Protein AF-A0AAP1AIG1-F1 (afdb_monomer)

Structure (mmCIF, N/CA/C/O backbone):
data_AF-A0AAP1AIG1-F1
#
_entry.id   AF-A0AAP1AIG1-F1
#
loop_
_atom_site.group_PDB
_atom_site.id
_atom_site.type_symbol
_atom_site.label_atom_id
_atom_site.label_alt_id
_atom_site.label_comp_id
_atom_site.label_asym_id
_atom_site.label_entity_id
_atom_site.label_seq_id
_atom_site.pdbx_PDB_ins_code
_atom_site.Cartn_x
_atom_site.Cartn_y
_atom_site.Cartn_z
_atom_site.occupancy
_atom_site.B_iso_or_equiv
_atom_site.auth_seq_id
_atom_site.auth_comp_id
_atom_site.auth_asym_id
_atom_site.auth_atom_id
_atom_site.pdbx_PDB_model_num
ATOM 1 N N . TYR A 1 1 ? 0.330 19.946 -25.413 1.00 34.62 1 TYR A N 1
ATOM 2 C CA . TYR A 1 1 ? 0.581 19.424 -24.061 1.00 34.62 1 TYR A CA 1
ATOM 3 C C . TYR A 1 1 ? 2.010 18.932 -24.022 1.00 34.62 1 TYR A C 1
ATOM 5 O O . TYR A 1 1 ? 2.352 18.038 -24.784 1.00 34.62 1 TYR A O 1
ATOM 13 N N . LYS A 1 2 ? 2.870 19.623 -23.272 1.00 30.52 2 LYS A N 1
ATOM 14 C CA . LYS A 1 2 ? 4.266 19.234 -23.075 1.00 30.52 2 LYS A CA 1
ATOM 15 C C . LYS A 1 2 ? 4.234 18.279 -21.884 1.00 30.52 2 LYS A C 1
ATOM 17 O O . LYS A 1 2 ? 3.848 18.703 -20.801 1.00 30.52 2 LYS A O 1
ATOM 22 N N . TYR A 1 3 ? 4.456 16.992 -22.118 1.00 38.88 3 TYR A N 1
ATOM 23 C CA . TYR A 1 3 ? 4.630 16.050 -21.019 1.00 38.88 3 TYR A CA 1
ATOM 24 C C . TYR A 1 3 ? 6.033 16.298 -20.477 1.00 38.88 3 TYR A C 1
ATOM 26 O O . TYR A 1 3 ? 7.010 16.006 -21.164 1.00 38.88 3 TYR A O 1
ATOM 34 N N . ASP A 1 4 ? 6.132 16.899 -19.298 1.00 38.94 4 ASP A N 1
ATOM 35 C CA . ASP A 1 4 ? 7.384 16.906 -18.556 1.00 38.94 4 ASP A CA 1
ATOM 36 C C . ASP A 1 4 ? 7.557 15.482 -18.005 1.00 38.94 4 ASP A C 1
ATOM 38 O O . ASP A 1 4 ? 6.788 15.022 -17.161 1.00 38.94 4 ASP A O 1
ATOM 42 N N . ILE A 1 5 ? 8.488 14.722 -18.584 1.00 51.72 5 ILE A N 1
ATOM 43 C CA . ILE A 1 5 ? 8.806 13.369 -18.122 1.00 51.72 5 ILE A CA 1
ATOM 44 C C . ILE A 1 5 ? 9.763 13.524 -16.937 1.00 51.72 5 ILE A C 1
ATOM 46 O O . ILE 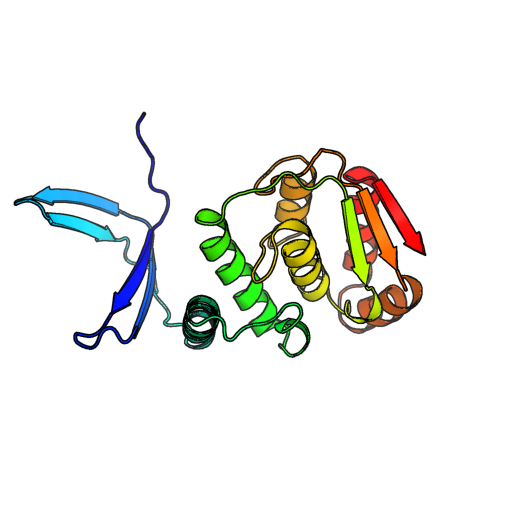A 1 5 ? 10.953 13.749 -17.132 1.00 51.72 5 ILE A O 1
ATOM 50 N N . TYR A 1 6 ? 9.236 13.439 -15.714 1.00 52.62 6 TYR A N 1
ATOM 51 C CA . TYR A 1 6 ? 10.008 13.648 -14.479 1.00 52.62 6 TYR A CA 1
ATOM 52 C C . TYR A 1 6 ? 10.878 12.446 -14.067 1.00 52.62 6 TYR A C 1
ATOM 54 O O . TYR A 1 6 ? 11.709 12.573 -13.177 1.00 52.62 6 TYR A O 1
ATOM 62 N N . GLY A 1 7 ? 10.720 11.290 -14.715 1.00 57.72 7 GLY A N 1
ATOM 63 C CA . GLY A 1 7 ? 11.535 10.102 -14.472 1.00 57.72 7 GLY A CA 1
ATOM 64 C C . GLY A 1 7 ? 11.129 8.941 -15.372 1.00 57.72 7 GLY A C 1
ATOM 65 O O . GLY A 1 7 ? 9.985 8.864 -15.826 1.00 57.72 7 GLY A O 1
ATOM 66 N N . ILE A 1 8 ? 12.068 8.041 -15.646 1.00 63.91 8 ILE A N 1
ATOM 67 C CA . ILE A 1 8 ? 11.822 6.797 -16.371 1.00 63.91 8 ILE A CA 1
ATOM 68 C C . ILE A 1 8 ? 12.258 5.605 -15.527 1.00 63.91 8 ILE A C 1
ATOM 70 O O . ILE A 1 8 ? 13.325 5.625 -14.924 1.00 63.91 8 ILE A O 1
ATOM 74 N N . ASN A 1 9 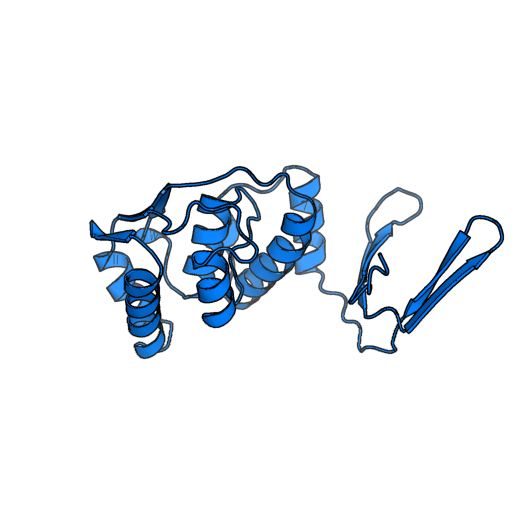? 11.431 4.558 -15.515 1.00 63.97 9 ASN A N 1
ATOM 75 C CA . ASN A 1 9 ? 11.813 3.236 -15.032 1.00 63.97 9 ASN A CA 1
ATOM 76 C C . ASN A 1 9 ? 12.09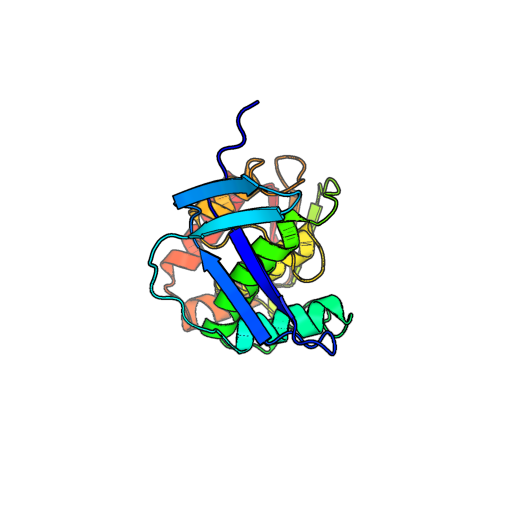5 2.351 -16.249 1.00 63.97 9 ASN A C 1
ATOM 78 O O . ASN A 1 9 ? 11.170 1.900 -16.929 1.00 63.97 9 ASN A O 1
ATOM 82 N N . LEU A 1 10 ? 13.370 2.126 -16.557 1.00 65.88 10 LEU A N 1
ATOM 83 C CA . LEU A 1 10 ? 13.786 1.224 -17.626 1.00 65.88 10 LEU A CA 1
ATOM 84 C C . LEU A 1 10 ? 13.914 -0.197 -17.088 1.00 65.88 10 LEU A C 1
ATOM 86 O O . LEU A 1 10 ? 14.670 -0.448 -16.155 1.00 65.88 10 LEU A O 1
ATOM 90 N N . PHE A 1 11 ? 13.208 -1.132 -17.719 1.00 62.62 11 PHE A N 1
ATOM 91 C CA . PHE A 1 11 ? 13.331 -2.561 -17.455 1.00 62.62 11 PHE A CA 1
ATOM 92 C C . PHE A 1 11 ? 14.202 -3.197 -18.536 1.00 62.62 11 PHE A C 1
ATOM 94 O O . PHE A 1 11 ? 13.798 -3.256 -19.697 1.00 62.62 11 PHE A O 1
ATOM 101 N N . PHE A 1 12 ? 15.383 -3.687 -18.170 1.00 58.94 12 PHE A N 1
ATOM 102 C CA . PHE A 1 12 ? 16.308 -4.286 -19.131 1.00 58.94 12 PHE A CA 1
ATOM 103 C C . PHE A 1 12 ? 16.030 -5.776 -19.306 1.00 58.94 12 PHE A C 1
ATOM 105 O O . PHE A 1 12 ? 15.858 -6.498 -18.322 1.00 58.94 12 PHE A O 1
ATOM 112 N N . LEU A 1 13 ? 16.016 -6.226 -20.562 1.00 52.84 13 LEU A N 1
ATOM 113 C CA . LEU A 1 13 ? 15.814 -7.611 -20.990 1.00 52.84 13 LEU A CA 1
ATOM 114 C C . LEU A 1 13 ? 17.079 -8.119 -21.697 1.00 52.84 13 LEU A C 1
ATOM 116 O O . LEU A 1 13 ? 17.625 -7.430 -22.556 1.00 52.84 13 LEU A O 1
ATOM 120 N N . LYS A 1 14 ? 17.532 -9.326 -21.358 1.00 51.22 14 LYS A N 1
ATOM 121 C CA . LYS A 1 14 ? 18.500 -10.105 -22.140 1.00 51.22 14 LYS A CA 1
ATOM 122 C C . LYS A 1 14 ? 17.834 -10.607 -23.427 1.00 51.22 14 LYS A C 1
ATOM 124 O O . LYS A 1 14 ? 16.609 -10.643 -23.525 1.00 51.22 14 LYS A O 1
ATOM 129 N N . GLU A 1 15 ? 18.634 -11.070 -24.388 1.00 48.34 15 GLU A N 1
ATOM 130 C CA . GLU A 1 15 ? 18.155 -11.600 -25.681 1.00 48.34 15 GLU A CA 1
ATOM 131 C C . GLU A 1 15 ? 17.144 -12.758 -25.554 1.00 48.34 15 GLU A C 1
ATOM 133 O O . GLU A 1 15 ? 16.321 -12.968 -26.440 1.00 48.34 15 GLU A O 1
ATOM 138 N N . ASN A 1 16 ? 17.149 -13.486 -24.434 1.00 53.84 16 ASN A N 1
ATOM 139 C CA . ASN A 1 16 ? 16.184 -14.544 -24.117 1.00 53.84 16 ASN A CA 1
ATOM 140 C C . ASN A 1 16 ? 14.906 -14.034 -23.414 1.00 53.84 16 ASN A C 1
ATOM 142 O O . ASN A 1 16 ? 14.158 -14.835 -22.854 1.00 53.84 16 ASN A O 1
ATOM 146 N N . AS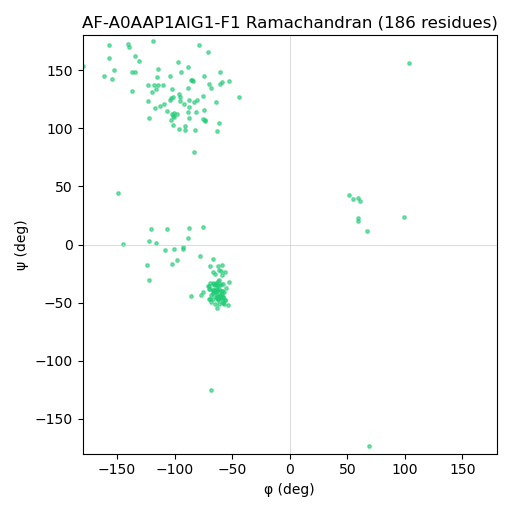N A 1 17 ? 14.652 -12.721 -23.418 1.00 55.09 17 ASN A N 1
ATOM 147 C CA . ASN A 1 17 ? 13.584 -12.054 -22.666 1.00 55.09 17 ASN A CA 1
ATOM 148 C C . ASN A 1 17 ? 13.667 -12.250 -21.140 1.00 55.09 17 ASN A C 1
ATOM 150 O O . ASN A 1 17 ? 12.677 -12.054 -20.430 1.00 55.09 17 ASN A O 1
ATOM 154 N N . GLU A 1 18 ? 14.834 -12.616 -20.602 1.00 50.47 18 GLU A N 1
ATOM 155 C CA . GLU A 1 18 ? 15.056 -12.574 -19.160 1.00 50.47 18 GLU A CA 1
ATOM 156 C C . GLU A 1 18 ? 15.389 -11.156 -18.726 1.00 50.47 18 GLU A C 1
ATOM 158 O O . GLU A 1 18 ? 16.338 -10.544 -19.208 1.00 50.47 18 GLU A O 1
ATOM 163 N N . TYR A 1 19 ? 14.625 -10.636 -17.777 1.00 57.22 19 TYR A N 1
ATOM 164 C CA . TYR A 1 19 ? 14.932 -9.353 -17.170 1.00 57.22 19 TYR A CA 1
ATOM 165 C C . TYR A 1 19 ? 16.320 -9.394 -16.482 1.00 57.22 19 TYR A C 1
ATOM 167 O O . TYR A 1 19 ? 16.719 -10.444 -15.970 1.00 57.22 19 TYR A O 1
ATOM 175 N N . PHE A 1 20 ? 17.049 -8.275 -16.438 1.00 54.16 20 PHE A N 1
ATOM 176 C CA . PHE A 1 20 ? 18.324 -8.187 -15.702 1.00 54.16 20 PHE A CA 1
ATOM 177 C C . PHE A 1 20 ? 18.611 -6.834 -15.030 1.00 54.16 20 PHE A C 1
ATOM 179 O O . PHE A 1 20 ? 19.661 -6.683 -14.415 1.00 54.16 20 PHE A O 1
ATOM 186 N N . GLY A 1 21 ? 17.711 -5.852 -15.138 1.00 51.88 21 GLY A N 1
ATOM 187 C CA . GLY A 1 21 ? 17.916 -4.516 -14.575 1.00 51.88 21 GLY A CA 1
ATOM 188 C C . GLY A 1 21 ? 16.613 -3.739 -14.430 1.00 51.88 21 GLY A C 1
ATOM 189 O O . GLY A 1 21 ? 15.739 -3.858 -15.292 1.00 51.88 21 GLY A O 1
ATOM 190 N N . VAL A 1 22 ? 16.507 -2.925 -13.378 1.00 56.59 22 VAL A N 1
ATOM 191 C CA . VAL A 1 22 ? 15.611 -1.761 -13.334 1.00 56.59 22 VAL A CA 1
ATOM 192 C C . VAL A 1 22 ? 16.480 -0.529 -13.128 1.00 56.59 22 VAL A C 1
ATOM 194 O O . VAL A 1 22 ? 17.335 -0.536 -12.248 1.00 56.59 22 VAL A O 1
ATOM 197 N N . LEU A 1 23 ? 16.271 0.508 -13.931 1.00 60.59 23 LEU A N 1
ATOM 198 C CA . LEU A 1 23 ? 16.904 1.811 -13.756 1.00 60.59 23 LEU A CA 1
ATOM 199 C C . LEU A 1 23 ? 15.808 2.858 -13.618 1.00 60.59 23 LEU A C 1
ATOM 201 O O . LEU A 1 23 ? 15.121 3.148 -14.596 1.00 60.59 23 LEU A O 1
ATOM 205 N N . GLY A 1 24 ? 15.647 3.387 -12.409 1.00 60.97 24 GLY A N 1
ATOM 206 C CA . GLY A 1 24 ? 14.962 4.654 -12.192 1.00 60.97 24 GLY A CA 1
ATOM 207 C C . GLY A 1 24 ? 15.963 5.775 -12.441 1.00 60.97 24 GLY A C 1
ATOM 208 O O . GLY A 1 24 ? 17.027 5.763 -11.830 1.00 60.97 24 GLY A O 1
ATOM 209 N N . SER A 1 25 ? 15.678 6.685 -13.365 1.00 64.19 25 SER A N 1
ATOM 210 C CA . SER A 1 25 ? 16.515 7.870 -13.574 1.00 64.19 25 SER A CA 1
ATOM 211 C C . SER A 1 25 ? 15.694 9.018 -14.147 1.00 64.19 25 SER A C 1
ATOM 213 O O . SER A 1 25 ? 14.710 8.809 -14.867 1.00 64.19 25 SER A O 1
ATOM 215 N N . SER A 1 26 ? 16.100 10.239 -13.826 1.00 68.50 26 SER A N 1
ATOM 216 C CA . SER A 1 26 ? 15.587 11.446 -14.462 1.00 68.50 26 SER A CA 1
ATOM 217 C C . SER A 1 26 ? 16.089 11.532 -15.911 1.00 68.50 26 SER A C 1
ATOM 219 O O . SER A 1 26 ? 17.250 11.244 -16.199 1.00 68.50 26 SER A O 1
ATOM 221 N N . ILE A 1 27 ? 15.224 11.928 -16.850 1.00 70.56 27 ILE A N 1
ATOM 222 C CA . ILE A 1 27 ? 15.644 12.155 -18.240 1.00 70.56 27 ILE A CA 1
ATOM 223 C C . ILE A 1 27 ? 16.263 13.551 -18.324 1.00 70.56 27 ILE A C 1
ATOM 225 O O . ILE A 1 27 ? 15.559 14.547 -18.176 1.00 70.56 27 ILE A O 1
ATOM 229 N N . GLU A 1 28 ? 17.563 13.624 -18.600 1.00 76.94 28 GLU A N 1
ATOM 230 C CA . GLU A 1 28 ? 18.261 14.887 -18.852 1.00 76.94 28 GLU A CA 1
ATOM 231 C C . GLU A 1 28 ? 17.830 15.473 -20.204 1.00 76.94 28 GLU A C 1
ATOM 233 O O . GLU A 1 28 ? 17.496 16.651 -20.327 1.00 76.94 28 GLU A O 1
ATOM 238 N N . SER A 1 29 ? 17.814 14.635 -21.242 1.00 79.50 29 SER A N 1
ATOM 239 C CA . SER A 1 29 ? 17.321 15.002 -22.570 1.00 79.50 29 SER A CA 1
ATOM 240 C C . SER A 1 29 ? 16.897 13.773 -23.370 1.00 79.50 29 SER A C 1
ATOM 242 O O . SER A 1 29 ? 17.286 12.645 -23.072 1.00 79.50 29 SER A O 1
ATOM 244 N N . PHE A 1 30 ? 16.087 13.977 -24.406 1.00 79.88 30 PHE A N 1
ATOM 245 C CA . PHE A 1 30 ? 15.738 12.920 -25.349 1.00 79.88 30 PHE A CA 1
ATOM 246 C C . PHE A 1 30 ? 15.789 13.436 -26.783 1.00 79.88 30 PHE A C 1
ATOM 248 O O . PHE A 1 30 ? 15.470 14.595 -27.051 1.00 79.88 30 PHE A O 1
ATOM 255 N N . GLU A 1 31 ? 16.144 12.557 -27.715 1.00 85.25 31 GLU A N 1
ATOM 256 C CA . GLU A 1 31 ? 16.027 12.823 -29.146 1.00 85.25 31 GLU A CA 1
ATOM 257 C C . GLU A 1 31 ? 15.406 11.633 -29.881 1.00 85.25 31 GLU A C 1
ATOM 259 O O . GLU A 1 31 ? 15.567 10.476 -29.491 1.00 85.25 31 GLU A O 1
ATOM 264 N N . VAL A 1 32 ? 14.672 11.921 -30.957 1.00 85.00 32 VAL A N 1
ATOM 265 C CA . VAL A 1 32 ? 14.172 10.896 -31.876 1.00 85.00 32 VAL A CA 1
ATOM 266 C C . VAL A 1 32 ? 14.985 10.982 -33.156 1.00 85.00 32 VAL A C 1
ATOM 268 O O . VAL A 1 32 ? 14.912 11.979 -33.875 1.00 85.00 32 VAL A O 1
ATOM 271 N N . LYS A 1 33 ? 15.749 9.932 -33.449 1.00 87.62 33 LYS A N 1
ATOM 272 C CA . LYS A 1 33 ? 16.625 9.861 -34.619 1.00 87.62 33 LYS A CA 1
ATOM 273 C C . LYS A 1 33 ? 16.521 8.492 -35.268 1.00 87.62 33 LYS A C 1
ATOM 275 O O . LYS A 1 33 ? 16.580 7.479 -34.582 1.00 87.62 33 LYS A O 1
ATOM 280 N N . ASP A 1 34 ? 16.347 8.455 -36.587 1.00 90.88 34 ASP A N 1
ATOM 281 C CA . ASP A 1 34 ? 16.278 7.211 -37.368 1.00 90.88 34 ASP A CA 1
ATOM 282 C C . ASP A 1 34 ? 15.255 6.192 -36.814 1.00 90.88 34 ASP A C 1
ATOM 284 O O . ASP A 1 34 ? 15.537 4.998 -36.710 1.00 90.88 34 ASP A O 1
ATOM 288 N N . ASN A 1 35 ? 14.065 6.669 -36.421 1.00 84.44 35 ASN A N 1
ATOM 289 C CA . ASN A 1 35 ? 13.010 5.891 -35.744 1.00 84.44 35 ASN A CA 1
ATOM 290 C C . ASN A 1 35 ? 13.429 5.252 -34.405 1.00 84.44 35 ASN A C 1
ATOM 292 O O . ASN A 1 35 ? 12.808 4.289 -33.955 1.00 84.44 35 ASN A O 1
ATOM 296 N N . LYS A 1 36 ? 14.461 5.784 -33.747 1.00 75.69 36 LYS A N 1
ATOM 297 C CA . LYS A 1 36 ? 14.898 5.384 -32.406 1.00 75.69 36 LYS A CA 1
ATOM 298 C C . LYS A 1 36 ? 14.685 6.533 -31.428 1.00 75.69 36 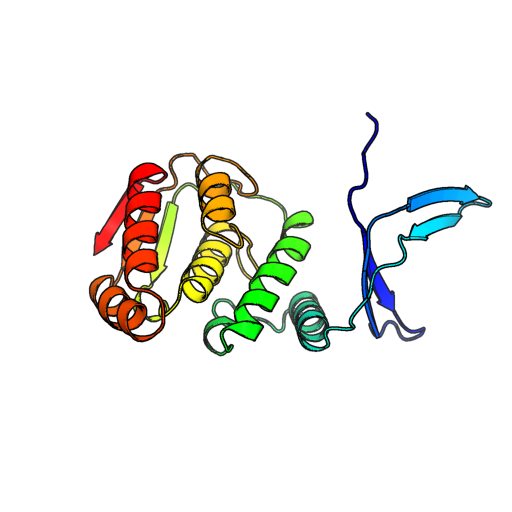LYS A C 1
ATOM 300 O O . LYS A 1 36 ? 14.990 7.678 -31.752 1.00 75.69 36 LYS A O 1
ATOM 305 N N . LEU A 1 37 ? 14.183 6.213 -30.237 1.00 78.00 37 LEU A N 1
ATOM 306 C CA . LEU A 1 37 ? 14.171 7.121 -29.093 1.00 78.00 37 LEU A CA 1
ATOM 307 C C . LEU A 1 37 ? 15.496 6.957 -28.343 1.00 78.00 37 LEU A C 1
ATOM 309 O O . LEU A 1 37 ? 15.799 5.867 -27.861 1.00 78.00 37 LEU A O 1
ATOM 313 N N . ILE A 1 38 ? 16.277 8.027 -28.274 1.00 80.19 38 ILE A N 1
ATOM 314 C CA . ILE A 1 38 ? 17.527 8.101 -27.521 1.00 80.19 38 ILE A CA 1
ATOM 315 C C . ILE A 1 38 ? 17.232 8.897 -26.254 1.00 80.19 38 ILE A C 1
ATOM 317 O O . ILE A 1 38 ? 16.723 10.015 -26.333 1.00 80.19 38 ILE A O 1
ATOM 321 N N . LEU A 1 39 ? 17.520 8.302 -25.098 1.00 77.25 39 LEU A N 1
ATOM 322 C CA . LEU A 1 39 ? 17.329 8.910 -23.784 1.00 77.25 39 LEU A CA 1
ATOM 323 C C . LEU A 1 39 ? 18.697 9.157 -23.152 1.00 77.25 39 LEU A C 1
ATOM 325 O O . LEU A 1 39 ? 19.441 8.204 -22.921 1.00 77.25 39 LEU A O 1
ATOM 329 N N . ASN A 1 40 ? 19.005 10.418 -22.870 1.00 74.38 40 ASN A N 1
ATOM 330 C CA . ASN A 1 40 ? 20.132 10.805 -22.033 1.00 74.38 40 ASN A CA 1
ATOM 331 C C . ASN A 1 40 ? 19.610 10.926 -20.605 1.00 74.38 40 ASN A C 1
ATOM 333 O O . ASN A 1 40 ? 18.656 11.662 -20.340 1.00 74.38 40 ASN A O 1
ATOM 337 N N . LEU A 1 41 ? 20.190 10.140 -19.713 1.00 75.81 41 LEU A N 1
ATOM 338 C CA . LEU A 1 41 ? 19.747 10.001 -18.335 1.00 75.81 41 LEU A CA 1
ATOM 339 C C . LEU A 1 41 ? 20.701 10.773 -17.429 1.00 75.81 41 LEU A C 1
ATOM 341 O O . LEU A 1 41 ? 21.899 10.807 -17.709 1.00 75.81 41 LEU A O 1
ATOM 345 N N . CYS A 1 42 ? 20.181 11.369 -16.357 1.00 69.81 42 CYS A N 1
ATOM 346 C CA . CYS A 1 42 ? 21.023 12.004 -15.352 1.00 69.81 42 CYS A CA 1
ATOM 347 C C . CYS A 1 42 ? 22.003 10.977 -14.763 1.00 69.81 42 CYS A C 1
ATOM 349 O O . CYS A 1 42 ? 21.618 9.835 -14.489 1.00 69.81 42 CYS A O 1
ATOM 351 N N . GLU A 1 43 ? 23.258 11.384 -14.536 1.00 60.97 43 GLU A N 1
ATOM 352 C CA . GLU A 1 43 ? 24.190 10.606 -13.717 1.00 60.97 43 GLU A CA 1
ATOM 353 C C . GLU A 1 43 ? 23.645 10.540 -12.286 1.00 60.97 43 GLU A C 1
ATOM 355 O O . GLU A 1 43 ? 23.795 11.463 -11.489 1.00 60.97 43 GLU A O 1
ATOM 360 N N . GLU A 1 44 ? 22.972 9.439 -11.975 1.00 61.03 44 GLU A N 1
ATOM 361 C CA . GLU A 1 44 ? 22.518 9.104 -10.633 1.00 61.03 44 GLU A CA 1
ATOM 362 C C . GLU A 1 44 ? 23.244 7.830 -10.181 1.00 61.03 44 GLU A C 1
ATOM 364 O O . GLU A 1 44 ? 23.513 6.929 -10.987 1.00 61.03 44 GLU A O 1
ATOM 369 N N . GLU A 1 45 ? 23.576 7.736 -8.888 1.00 53.00 45 GLU A N 1
ATOM 370 C CA . GLU A 1 45 ? 24.004 6.465 -8.303 1.00 53.00 45 GLU A CA 1
ATOM 371 C C . GLU A 1 45 ? 22.855 5.469 -8.448 1.00 53.00 45 GLU A C 1
ATOM 373 O O . GLU A 1 45 ? 21.839 5.534 -7.757 1.00 53.00 45 GLU A O 1
ATOM 378 N N . THR A 1 46 ? 22.998 4.554 -9.397 1.00 52.16 46 THR A N 1
ATOM 379 C CA . THR A 1 46 ? 21.955 3.591 -9.715 1.00 52.16 46 THR A CA 1
ATOM 380 C C . THR A 1 46 ? 22.311 2.272 -9.066 1.00 52.16 46 THR A C 1
ATOM 382 O O . THR A 1 46 ? 23.275 1.600 -9.429 1.00 52.16 46 THR A O 1
ATOM 385 N N . TYR A 1 47 ? 21.546 1.920 -8.038 1.00 58.66 47 TYR A N 1
ATOM 386 C CA . TYR A 1 47 ? 21.714 0.657 -7.344 1.00 58.66 47 TYR A CA 1
ATOM 387 C C . TYR A 1 47 ? 20.748 -0.378 -7.910 1.00 58.66 47 TYR A C 1
ATOM 389 O O . TYR A 1 47 ? 19.537 -0.158 -7.981 1.00 58.66 47 TYR A O 1
ATOM 397 N N . PHE A 1 48 ? 21.288 -1.527 -8.309 1.00 66.38 48 PHE A N 1
ATOM 398 C CA . PHE A 1 48 ? 20.471 -2.671 -8.678 1.00 66.38 48 PHE A CA 1
ATOM 399 C C . PHE A 1 48 ? 19.883 -3.302 -7.411 1.00 66.38 48 PHE A C 1
ATOM 401 O O . PHE A 1 48 ? 20.585 -3.967 -6.652 1.00 66.38 48 PHE A O 1
ATOM 408 N N . ASP A 1 49 ? 18.586 -3.096 -7.192 1.00 78.69 49 ASP A N 1
ATOM 409 C CA . ASP A 1 49 ? 17.851 -3.734 -6.103 1.00 78.69 49 ASP A CA 1
ATOM 410 C C . ASP A 1 49 ? 17.245 -5.063 -6.583 1.00 78.69 49 ASP A C 1
ATOM 412 O O . ASP A 1 49 ? 16.194 -5.100 -7.235 1.00 78.69 49 ASP A O 1
ATOM 416 N N . GLU A 1 50 ? 17.934 -6.162 -6.265 1.00 81.62 50 GLU A N 1
ATOM 417 C CA . GLU A 1 50 ? 17.529 -7.520 -6.648 1.00 81.62 50 GLU A CA 1
ATOM 418 C C . GLU A 1 50 ? 16.132 -7.879 -6.121 1.00 81.62 50 GLU A C 1
ATOM 420 O O . GLU A 1 50 ? 15.362 -8.536 -6.820 1.00 81.62 50 GLU A O 1
ATOM 425 N N . PHE A 1 51 ? 15.752 -7.387 -4.937 1.00 89.12 51 PHE A N 1
ATOM 426 C CA . PHE A 1 51 ? 14.443 -7.673 -4.352 1.00 89.12 51 PHE A CA 1
ATOM 427 C C . PHE A 1 51 ? 13.316 -7.015 -5.151 1.00 89.12 51 PHE A C 1
ATOM 429 O O . PHE A 1 51 ? 12.354 -7.686 -5.530 1.00 89.12 51 PHE A O 1
ATOM 436 N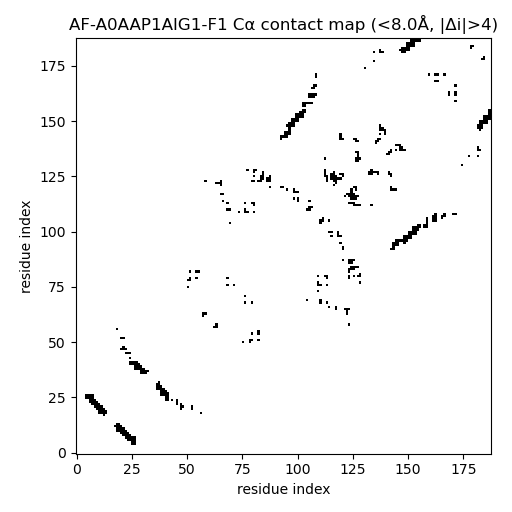 N . LYS A 1 52 ? 13.437 -5.713 -5.454 1.00 87.19 52 LYS A N 1
ATOM 437 C CA . LYS A 1 52 ? 12.432 -4.990 -6.261 1.00 87.19 52 LYS A CA 1
ATOM 438 C C . LYS A 1 52 ? 12.268 -5.632 -7.632 1.00 87.19 52 LYS A C 1
ATOM 440 O O . LYS A 1 52 ? 11.157 -5.778 -8.144 1.00 87.19 52 LYS A O 1
ATOM 445 N N . PHE A 1 53 ? 13.386 -6.047 -8.211 1.00 81.56 53 PHE A N 1
ATOM 446 C CA . PHE A 1 53 ? 13.419 -6.743 -9.480 1.00 81.56 53 PHE A CA 1
ATOM 447 C C . PHE A 1 53 ? 12.665 -8.083 -9.430 1.00 81.56 53 PHE A C 1
ATOM 449 O O . PHE A 1 53 ? 11.775 -8.337 -10.253 1.00 81.56 53 PHE A O 1
ATOM 456 N N . ASP A 1 54 ? 12.978 -8.926 -8.447 1.00 87.44 54 ASP A N 1
ATOM 457 C CA . ASP A 1 54 ? 12.329 -10.224 -8.279 1.00 87.44 54 ASP A CA 1
ATOM 458 C C . ASP A 1 54 ? 10.836 -10.076 -7.981 1.00 87.44 54 ASP A C 1
ATOM 460 O O . ASP A 1 54 ? 10.019 -10.859 -8.476 1.00 87.44 54 ASP A O 1
ATOM 464 N N . LEU A 1 55 ? 10.458 -9.033 -7.240 1.00 91.19 55 LEU A N 1
ATOM 465 C CA . LEU A 1 55 ? 9.070 -8.715 -6.943 1.00 91.19 55 LEU A CA 1
ATOM 466 C C . LEU A 1 55 ? 8.273 -8.404 -8.218 1.00 91.19 55 LEU A C 1
ATOM 468 O O . LEU A 1 55 ? 7.214 -8.989 -8.449 1.00 91.19 55 LEU A O 1
ATOM 472 N N . ILE A 1 56 ? 8.815 -7.569 -9.108 1.00 86.31 56 ILE A N 1
ATOM 473 C CA . ILE A 1 56 ? 8.185 -7.237 -10.398 1.00 86.31 56 ILE A CA 1
ATOM 474 C C . ILE A 1 56 ? 8.076 -8.474 -11.286 1.00 86.31 56 ILE A C 1
ATOM 476 O O . ILE A 1 56 ? 7.047 -8.701 -11.930 1.00 86.31 56 ILE A O 1
ATOM 480 N N . LYS A 1 57 ? 9.116 -9.311 -11.308 1.00 85.25 57 LYS A N 1
ATOM 481 C CA . LYS A 1 57 ? 9.119 -10.570 -12.060 1.00 85.25 57 LYS A CA 1
ATOM 482 C C . LYS A 1 57 ? 8.027 -11.518 -11.561 1.00 85.25 57 LYS A C 1
ATOM 484 O O . LYS A 1 57 ? 7.302 -12.076 -12.387 1.00 85.25 57 LYS A O 1
ATOM 489 N N . LYS A 1 58 ? 7.883 -11.677 -10.241 1.00 91.25 58 LYS A N 1
ATOM 490 C CA . LYS A 1 58 ? 6.819 -12.487 -9.627 1.00 91.25 58 LYS A CA 1
ATOM 491 C C . LYS A 1 58 ? 5.437 -11.909 -9.931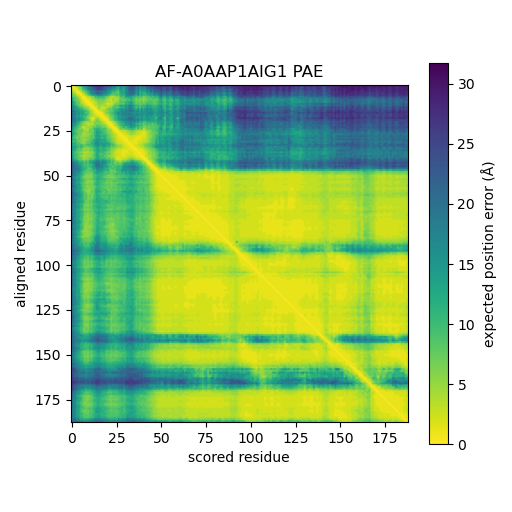 1.00 91.25 58 LYS A C 1
ATOM 493 O O . LYS A 1 58 ? 4.562 -12.662 -10.354 1.00 91.25 58 LYS A O 1
ATOM 498 N N . TYR A 1 59 ? 5.257 -10.591 -9.813 1.00 90.00 59 TYR A N 1
ATOM 499 C CA . TYR A 1 59 ? 3.997 -9.918 -10.141 1.00 90.00 59 TYR A CA 1
ATOM 500 C C . TYR A 1 59 ? 3.577 -10.179 -11.596 1.00 90.00 59 TYR A C 1
ATOM 502 O O . TYR A 1 59 ? 2.488 -10.687 -11.846 1.00 90.00 59 TYR A O 1
ATOM 510 N N . ARG A 1 60 ? 4.473 -9.950 -12.568 1.00 84.25 60 ARG A N 1
ATOM 511 C CA . ARG A 1 60 ? 4.185 -10.149 -14.005 1.00 84.25 60 ARG A CA 1
ATOM 512 C C . ARG A 1 60 ? 3.916 -11.603 -14.390 1.00 84.25 60 ARG A C 1
ATOM 514 O O . ARG A 1 60 ? 3.255 -11.856 -15.393 1.00 84.25 60 ARG A O 1
ATOM 521 N N . LYS A 1 61 ? 4.450 -12.556 -13.626 1.00 87.69 61 LYS A N 1
ATOM 522 C CA . LYS A 1 61 ? 4.204 -13.993 -13.807 1.00 87.69 61 LYS A CA 1
ATOM 523 C C . LYS A 1 61 ? 2.973 -14.491 -13.038 1.00 87.69 61 LYS A C 1
ATOM 525 O O . LYS A 1 61 ? 2.743 -15.697 -13.031 1.00 87.69 61 LYS A O 1
ATOM 530 N N . ASN A 1 62 ? 2.201 -13.601 -12.405 1.00 89.88 62 ASN A N 1
ATOM 531 C CA . ASN A 1 62 ? 1.065 -13.935 -11.538 1.00 89.88 62 ASN A CA 1
ATOM 532 C C . ASN A 1 62 ? 1.448 -14.906 -10.405 1.00 89.88 62 ASN A C 1
ATOM 534 O O . ASN A 1 62 ? 0.715 -15.841 -10.089 1.00 89.88 62 ASN A O 1
ATOM 538 N N . GLN A 1 63 ? 2.637 -14.718 -9.828 1.00 94.69 63 GLN A N 1
ATOM 539 C CA . GLN A 1 63 ? 3.180 -15.559 -8.755 1.00 94.69 63 GLN A CA 1
ATOM 540 C C . GLN A 1 63 ? 3.019 -14.938 -7.363 1.00 94.69 63 GLN A C 1
ATOM 542 O O . GLN A 1 63 ? 3.388 -15.584 -6.386 1.00 94.69 63 GLN A O 1
ATOM 547 N N . LEU A 1 64 ? 2.495 -13.713 -7.280 1.00 96.19 64 LEU A N 1
ATOM 548 C CA . LEU A 1 64 ? 2.159 -13.050 -6.022 1.00 96.19 64 LEU A CA 1
ATOM 549 C C . LEU A 1 64 ? 0.675 -13.223 -5.695 1.00 96.19 64 LEU A C 1
ATOM 551 O O . LEU A 1 64 ? -0.154 -13.443 -6.582 1.00 96.19 64 LEU A O 1
ATOM 555 N N . ARG A 1 65 ? 0.352 -13.098 -4.414 1.00 97.25 65 ARG A N 1
ATOM 556 C CA . ARG A 1 65 ? -0.994 -13.147 -3.848 1.00 97.25 65 ARG A CA 1
ATOM 557 C C . ARG A 1 65 ? -1.201 -11.953 -2.925 1.00 97.25 65 ARG A C 1
ATOM 559 O O . ARG A 1 65 ? -0.239 -11.371 -2.428 1.00 97.25 65 ARG A O 1
ATOM 566 N N . LEU A 1 66 ? -2.471 -11.607 -2.705 1.00 96.25 66 LEU A N 1
ATOM 567 C CA . LEU A 1 66 ? -2.840 -10.621 -1.690 1.00 96.25 66 LEU A CA 1
ATOM 568 C C . LEU A 1 66 ? -2.218 -11.024 -0.354 1.00 96.25 66 LEU A C 1
ATOM 570 O O . LEU A 1 66 ? -2.214 -12.211 -0.016 1.00 96.25 66 LEU A O 1
ATOM 574 N N . GLN A 1 67 ? -1.732 -10.035 0.388 1.00 96.56 67 GLN A N 1
ATOM 575 C CA . GLN A 1 67 ? -1.108 -10.209 1.699 1.00 96.56 67 GLN A CA 1
ATOM 576 C C . GLN A 1 67 ? 0.230 -10.965 1.695 1.00 96.56 67 GLN A C 1
ATOM 578 O O . GLN A 1 67 ? 0.745 -11.285 2.765 1.00 96.56 67 GLN A O 1
ATOM 583 N N . ASP A 1 68 ? 0.867 -11.203 0.540 1.00 97.44 68 ASP A N 1
ATOM 584 C CA . ASP A 1 68 ? 2.239 -11.744 0.519 1.00 97.44 68 ASP A CA 1
ATOM 585 C C . ASP A 1 68 ? 3.230 -10.823 1.261 1.00 97.44 68 ASP A C 1
ATOM 587 O O . ASP A 1 68 ? 4.217 -11.307 1.825 1.00 97.44 68 ASP A O 1
ATOM 591 N N . TRP A 1 69 ? 2.931 -9.518 1.335 1.00 97.19 69 TRP A N 1
ATOM 592 C CA . TRP A 1 69 ? 3.682 -8.532 2.116 1.00 97.19 69 TRP A CA 1
ATOM 593 C C . TRP A 1 69 ? 3.733 -8.839 3.622 1.00 97.19 69 TRP A C 1
ATOM 595 O O . TRP A 1 69 ? 4.684 -8.428 4.284 1.00 97.19 69 TRP A O 1
ATOM 605 N N . CYS A 1 70 ? 2.794 -9.624 4.167 1.00 95.62 70 CYS A N 1
ATOM 606 C CA . CYS A 1 70 ? 2.800 -10.033 5.577 1.00 95.62 70 CYS A CA 1
ATOM 607 C C . CYS A 1 70 ? 4.038 -10.863 5.959 1.00 95.62 70 CYS A C 1
ATOM 609 O O . CYS A 1 70 ? 4.377 -10.957 7.138 1.00 95.62 70 CYS A O 1
ATOM 611 N N . ASN A 1 71 ? 4.700 -11.491 4.980 1.00 95.19 71 ASN A N 1
ATOM 612 C CA . ASN A 1 71 ? 5.896 -12.310 5.199 1.00 95.19 71 ASN A CA 1
ATOM 613 C C . ASN A 1 71 ? 7.206 -11.523 5.044 1.00 95.19 71 ASN A C 1
ATOM 615 O O . ASN A 1 71 ? 8.281 -12.099 5.206 1.00 95.19 71 ASN A O 1
ATOM 619 N N . LEU A 1 72 ? 7.122 -10.240 4.691 1.00 96.25 72 LEU A N 1
ATOM 620 C CA . LEU A 1 72 ? 8.274 -9.384 4.445 1.00 96.25 72 LEU A CA 1
ATOM 621 C C . LEU A 1 72 ? 8.747 -8.712 5.733 1.00 96.25 72 LEU A C 1
ATOM 623 O O . LEU A 1 72 ? 7.963 -8.452 6.648 1.00 96.25 72 LEU A O 1
ATOM 627 N N . ASN A 1 73 ? 10.034 -8.382 5.789 1.00 94.88 73 ASN A N 1
ATOM 628 C CA . ASN A 1 73 ? 10.546 -7.471 6.810 1.00 94.88 73 ASN A CA 1
ATOM 629 C C . ASN A 1 73 ? 10.248 -5.997 6.453 1.00 94.88 73 ASN A C 1
ATOM 631 O O . ASN A 1 73 ? 9.804 -5.688 5.350 1.00 94.88 73 ASN A O 1
ATOM 635 N N . GLU A 1 74 ? 10.499 -5.064 7.373 1.00 92.06 74 GLU A N 1
ATOM 636 C CA . GLU A 1 74 ? 10.185 -3.638 7.169 1.00 92.06 74 GLU A CA 1
ATOM 637 C C . GLU A 1 74 ? 10.908 -2.990 5.977 1.00 92.06 74 GLU A C 1
ATOM 639 O O . GLU A 1 74 ? 10.332 -2.148 5.288 1.00 92.06 74 GLU A O 1
ATOM 644 N N . GLU A 1 75 ? 12.151 -3.379 5.687 1.00 94.06 75 GLU A N 1
ATOM 645 C CA . GLU A 1 75 ? 12.871 -2.872 4.513 1.00 94.06 75 GLU A CA 1
ATOM 646 C C . GLU A 1 75 ? 12.234 -3.394 3.219 1.00 94.06 75 GLU A C 1
ATOM 648 O O . GLU A 1 75 ? 12.003 -2.644 2.272 1.00 94.06 75 GLU A O 1
ATOM 653 N N . GLU A 1 76 ? 11.887 -4.676 3.192 1.00 96.62 76 GLU A N 1
ATOM 654 C CA . GLU A 1 76 ? 11.210 -5.313 2.065 1.00 96.62 76 GLU A CA 1
ATOM 655 C C . GLU A 1 76 ? 9.796 -4.756 1.839 1.00 96.62 76 GLU A C 1
ATOM 657 O O . GLU A 1 76 ? 9.390 -4.601 0.687 1.00 96.62 76 GLU A O 1
ATOM 662 N N . LYS A 1 77 ? 9.061 -4.380 2.896 1.00 97.06 77 LYS A N 1
ATOM 663 C CA . LYS A 1 77 ? 7.756 -3.702 2.775 1.00 97.06 77 LYS A CA 1
ATOM 664 C C . LYS A 1 77 ? 7.889 -2.314 2.154 1.00 97.06 77 LYS A C 1
ATOM 666 O O . LYS A 1 77 ? 7.099 -1.963 1.281 1.00 97.06 77 LYS A O 1
ATOM 671 N N . LYS A 1 78 ? 8.920 -1.540 2.514 1.00 95.12 78 LYS A N 1
ATOM 672 C CA . LYS A 1 78 ? 9.206 -0.260 1.834 1.00 95.12 78 LYS A CA 1
ATOM 673 C C . LYS A 1 78 ? 9.432 -0.479 0.339 1.00 95.12 78 LYS A C 1
ATOM 675 O O . LYS A 1 78 ? 8.822 0.193 -0.489 1.00 95.12 78 LYS A O 1
ATOM 680 N N . LYS A 1 79 ? 10.220 -1.500 -0.013 1.00 94.31 79 LYS A N 1
ATOM 681 C CA . LYS A 1 79 ? 10.437 -1.897 -1.412 1.00 94.31 79 LYS A CA 1
ATOM 682 C C . LYS A 1 79 ? 9.140 -2.359 -2.088 1.00 94.31 79 LYS A C 1
ATOM 684 O O . LYS A 1 79 ? 8.915 -2.010 -3.242 1.00 94.31 79 LYS A O 1
ATOM 689 N N . TRP A 1 80 ? 8.266 -3.088 -1.390 1.00 97.19 80 TRP A N 1
ATOM 690 C CA . TRP A 1 80 ? 6.938 -3.468 -1.888 1.00 97.19 80 TRP A CA 1
ATOM 691 C C . TRP A 1 80 ? 6.080 -2.250 -2.234 1.00 97.19 80 TRP A C 1
ATOM 693 O O . TRP A 1 80 ? 5.487 -2.208 -3.313 1.00 97.19 80 TRP A O 1
ATOM 703 N N . ILE A 1 81 ? 6.048 -1.241 -1.361 1.00 96.50 81 ILE A N 1
ATOM 704 C CA . ILE A 1 81 ? 5.306 0.011 -1.566 1.00 96.50 81 ILE A CA 1
ATOM 705 C C . ILE A 1 81 ? 5.874 0.782 -2.765 1.00 96.50 81 ILE A C 1
ATOM 707 O O . ILE A 1 81 ? 5.118 1.224 -3.631 1.00 96.50 81 ILE A O 1
ATOM 711 N N . GLU A 1 82 ? 7.200 0.894 -2.866 1.00 92.12 82 GLU A N 1
ATOM 712 C CA . GLU A 1 82 ? 7.864 1.555 -3.996 1.00 92.12 82 GLU A CA 1
ATOM 713 C C . GLU A 1 82 ? 7.562 0.865 -5.332 1.00 92.12 82 GLU A C 1
ATOM 715 O O . GLU A 1 82 ? 7.197 1.524 -6.307 1.00 92.12 82 GLU A O 1
ATOM 720 N N . VAL A 1 83 ? 7.643 -0.468 -5.383 1.00 91.19 83 VAL A N 1
ATOM 721 C CA . VAL A 1 83 ? 7.270 -1.216 -6.591 1.00 91.19 83 VAL A CA 1
ATOM 722 C C . VAL A 1 83 ? 5.775 -1.082 -6.884 1.00 91.19 83 VAL A C 1
ATOM 724 O O . VAL A 1 83 ? 5.399 -0.934 -8.048 1.00 91.19 83 VAL A O 1
ATOM 727 N N . SER A 1 84 ? 4.917 -1.102 -5.862 1.00 93.19 84 SER A N 1
ATOM 728 C CA . SER A 1 84 ? 3.472 -0.899 -6.027 1.00 93.19 84 SER A CA 1
ATOM 729 C C . SER A 1 84 ? 3.182 0.452 -6.671 1.00 93.19 84 SER A C 1
ATOM 731 O O . SER A 1 84 ? 2.355 0.519 -7.577 1.00 93.19 84 SER A O 1
ATOM 733 N N . HIS A 1 85 ? 3.906 1.513 -6.297 1.00 89.62 85 HIS A N 1
ATOM 734 C CA . HIS A 1 85 ? 3.786 2.820 -6.945 1.00 89.62 85 HIS A CA 1
ATOM 735 C C . HIS A 1 85 ? 4.098 2.747 -8.447 1.00 89.62 85 HIS A C 1
ATOM 737 O O . HIS A 1 85 ? 3.363 3.311 -9.257 1.00 89.62 85 HIS A O 1
ATOM 743 N N . TRP A 1 86 ? 5.146 2.018 -8.844 1.00 84.88 86 TRP A N 1
ATOM 744 C CA . TRP A 1 86 ? 5.479 1.833 -10.260 1.00 84.88 86 TRP A CA 1
ATOM 745 C C . TRP A 1 86 ? 4.418 1.024 -11.003 1.00 84.88 86 TRP A C 1
ATOM 747 O O . TRP A 1 86 ? 4.053 1.371 -12.122 1.00 84.88 86 TRP A O 1
ATOM 757 N N . VAL A 1 87 ? 3.912 -0.047 -10.390 1.00 84.88 87 VAL A N 1
ATOM 758 C CA . VAL A 1 87 ? 2.867 -0.903 -10.970 1.00 84.88 87 VAL A CA 1
ATOM 759 C C . VAL A 1 87 ? 1.553 -0.135 -11.136 1.00 84.88 87 VAL A C 1
ATOM 761 O O . VAL A 1 87 ? 0.888 -0.277 -12.164 1.00 84.88 87 VAL A O 1
ATOM 764 N N . GLN A 1 88 ? 1.193 0.694 -10.154 1.00 84.69 88 GLN A N 1
ATOM 765 C CA . GLN A 1 88 ? -0.066 1.435 -10.120 1.00 84.69 88 GLN A CA 1
ATOM 766 C C . GLN A 1 88 ? -0.239 2.370 -11.319 1.00 84.69 88 GLN A C 1
ATOM 768 O O . GLN A 1 88 ? -1.353 2.508 -11.819 1.00 84.69 88 GLN A O 1
ATOM 773 N N . GLN A 1 89 ? 0.852 2.952 -11.828 1.00 74.94 89 GLN A N 1
ATOM 774 C CA . GLN A 1 89 ? 0.834 3.870 -12.978 1.00 74.94 89 GLN A CA 1
ATOM 775 C C . GLN A 1 89 ? 0.257 3.245 -14.260 1.00 74.94 89 GLN A C 1
ATOM 777 O O . GLN A 1 89 ? -0.125 3.969 -15.176 1.00 74.94 89 GLN A O 1
ATOM 782 N N . TYR A 1 90 ? 0.180 1.913 -14.329 1.00 71.12 90 TYR A N 1
ATOM 783 C CA . TYR A 1 90 ? -0.289 1.171 -15.501 1.00 71.12 90 TYR A CA 1
ATOM 784 C C . TYR A 1 90 ? -1.574 0.376 -15.247 1.00 71.12 90 TYR A C 1
ATOM 786 O O . TYR A 1 90 ? -2.036 -0.335 -16.143 1.00 71.12 90 TYR A O 1
ATOM 794 N N . LYS A 1 91 ? -2.142 0.446 -14.037 1.00 72.12 91 LYS A N 1
ATOM 795 C CA . LYS A 1 91 ? -3.380 -0.261 -13.703 1.00 72.12 91 LYS A CA 1
ATOM 796 C C . LYS A 1 91 ? -4.606 0.566 -14.098 1.00 72.12 91 LYS A C 1
ATOM 798 O O . LYS A 1 91 ? -4.605 1.781 -13.896 1.00 72.12 91 LYS A O 1
ATOM 803 N N . PRO A 1 92 ? -5.670 -0.072 -14.616 1.00 69.31 92 PRO A N 1
ATOM 804 C CA . PRO A 1 92 ? -6.970 0.575 -14.675 1.00 69.31 92 PRO A CA 1
ATOM 805 C C . PRO A 1 92 ? -7.406 0.924 -13.251 1.00 69.31 92 PRO A C 1
ATOM 807 O O . PRO A 1 92 ? -7.197 0.147 -12.318 1.00 69.31 92 PRO A O 1
ATOM 810 N N . LEU A 1 93 ? -7.967 2.116 -13.096 1.00 73.69 93 LEU A N 1
ATOM 811 C CA . LEU A 1 93 ? -8.392 2.617 -11.805 1.00 73.69 93 LEU A CA 1
ATOM 812 C C . LEU A 1 93 ? -9.914 2.504 -11.695 1.00 73.69 93 LEU A C 1
ATOM 814 O O . LEU A 1 93 ? -10.639 3.279 -12.322 1.00 73.69 93 LEU A O 1
ATOM 818 N N . ASP A 1 94 ? -10.381 1.550 -10.896 1.00 81.69 94 ASP A N 1
ATOM 819 C CA . ASP A 1 94 ? -11.793 1.445 -10.536 1.00 81.69 94 ASP A CA 1
ATOM 820 C C . ASP A 1 94 ? -12.091 2.346 -9.336 1.00 81.69 94 ASP A C 1
ATOM 822 O O . ASP A 1 94 ? -11.276 2.479 -8.425 1.00 81.69 94 ASP A O 1
ATOM 826 N N . LEU A 1 95 ? -13.262 2.987 -9.339 1.00 88.19 95 LEU A N 1
ATOM 827 C CA . LEU A 1 95 ? -13.672 3.850 -8.237 1.00 88.19 95 LEU A CA 1
ATOM 828 C C . LEU A 1 95 ? -14.086 3.005 -7.024 1.00 88.19 95 LEU A C 1
ATOM 830 O O . LEU A 1 95 ? -15.102 2.312 -7.069 1.00 88.19 95 LEU A O 1
ATOM 834 N N . VAL A 1 96 ? -13.344 3.117 -5.923 1.00 92.44 96 VAL A N 1
ATOM 835 C CA . VAL A 1 96 ? -13.627 2.426 -4.658 1.00 92.44 96 VAL A CA 1
ATOM 836 C C . VAL A 1 96 ? -14.255 3.387 -3.652 1.00 92.44 96 VAL A C 1
ATOM 838 O O . VAL A 1 96 ? -13.718 4.449 -3.353 1.00 92.44 96 VAL A O 1
ATOM 841 N N . SER A 1 97 ? -15.412 3.027 -3.100 1.00 94.75 97 SER A N 1
ATOM 842 C CA . SER A 1 97 ? -16.097 3.833 -2.077 1.00 94.75 97 SER A CA 1
ATOM 843 C C . SER A 1 97 ? -15.935 3.295 -0.658 1.00 94.75 97 SER A C 1
ATOM 845 O O . SER A 1 97 ? -16.217 4.014 0.302 1.00 94.75 97 SER A O 1
ATOM 847 N N . SER A 1 98 ? -15.529 2.034 -0.502 1.00 96.56 98 SER A N 1
ATOM 848 C CA . SER A 1 98 ? -15.410 1.390 0.805 1.00 96.56 98 SER A CA 1
ATOM 849 C C . SER A 1 98 ? -14.400 0.252 0.804 1.00 96.56 98 SER A C 1
ATOM 851 O O . SER A 1 98 ? -14.380 -0.527 -0.147 1.00 96.56 98 SER A O 1
ATOM 853 N N . ILE A 1 99 ? -13.661 0.111 1.902 1.00 96.56 99 ILE A N 1
ATOM 854 C CA . ILE A 1 99 ? -12.697 -0.968 2.136 1.00 96.56 99 ILE A CA 1
ATOM 855 C C . ILE A 1 99 ? -12.845 -1.567 3.538 1.00 96.56 99 ILE A C 1
ATOM 857 O O . ILE A 1 99 ? -13.426 -0.952 4.442 1.00 96.56 99 ILE A O 1
ATOM 861 N N . VAL A 1 100 ? -12.286 -2.764 3.725 1.00 97.12 100 VAL A N 1
ATOM 862 C CA . VAL A 1 100 ? -12.203 -3.432 5.026 1.00 97.12 100 VAL A CA 1
ATOM 863 C C . VAL A 1 100 ? -10.743 -3.733 5.337 1.00 97.12 100 VAL A C 1
ATOM 865 O O . VAL A 1 100 ? -10.092 -4.442 4.588 1.00 97.12 100 VAL A O 1
ATOM 868 N N . ILE A 1 101 ? -10.250 -3.242 6.470 1.00 96.19 101 ILE A N 1
ATOM 869 C CA . ILE A 1 101 ? -8.900 -3.531 6.961 1.00 96.19 101 ILE A CA 1
ATOM 870 C C . ILE A 1 101 ? -8.994 -4.589 8.062 1.00 96.19 101 ILE A C 1
ATOM 872 O O . ILE A 1 101 ? -9.750 -4.433 9.025 1.00 96.19 101 ILE A O 1
ATOM 876 N N . ASP A 1 102 ? -8.223 -5.669 7.923 1.00 94.06 102 ASP A N 1
ATOM 877 C CA . ASP A 1 102 ? -8.034 -6.679 8.968 1.00 94.06 102 ASP A CA 1
ATOM 878 C C . ASP A 1 102 ? -6.830 -6.308 9.841 1.00 94.06 102 ASP A C 1
ATOM 880 O O . ASP A 1 102 ? -5.673 -6.506 9.464 1.00 94.06 102 ASP A O 1
ATOM 884 N N . GLY A 1 103 ? -7.111 -5.772 11.028 1.00 92.38 103 GLY A N 1
ATOM 885 C CA . GLY A 1 103 ? -6.110 -5.261 11.956 1.00 92.38 103 GLY A CA 1
ATOM 886 C C . GLY A 1 103 ? -5.111 -6.299 12.469 1.00 92.38 103 GLY A C 1
ATOM 887 O O . GLY A 1 103 ? -4.028 -5.924 12.917 1.00 92.38 103 GLY A O 1
ATOM 888 N N . ARG A 1 104 ? -5.412 -7.598 12.363 1.00 90.88 104 ARG A N 1
ATOM 889 C CA . ARG A 1 104 ? -4.536 -8.677 12.863 1.00 90.88 104 ARG A CA 1
ATOM 890 C C . ARG A 1 104 ? -3.222 -8.782 12.094 1.00 90.88 104 ARG A C 1
ATOM 892 O O . ARG A 1 104 ? -2.229 -9.278 12.626 1.00 90.88 104 ARG A O 1
ATOM 899 N N . ASN A 1 105 ? -3.215 -8.300 10.852 1.00 87.94 105 ASN A N 1
ATOM 900 C CA . ASN A 1 105 ? -2.033 -8.273 9.996 1.00 87.94 105 ASN A CA 1
ATOM 901 C C . ASN A 1 105 ? -1.249 -6.956 10.097 1.00 87.94 105 ASN A C 1
ATOM 903 O O . ASN A 1 105 ? -0.195 -6.841 9.480 1.00 87.94 105 ASN A O 1
ATOM 907 N N . ILE A 1 106 ? -1.737 -5.974 10.861 1.00 91.88 106 ILE A N 1
ATOM 908 C CA . ILE A 1 106 ? -1.145 -4.637 10.928 1.00 91.88 106 ILE A CA 1
ATOM 909 C C . ILE A 1 106 ? -0.305 -4.506 12.198 1.00 91.88 106 ILE A C 1
ATOM 911 O O . ILE A 1 106 ? -0.843 -4.487 13.306 1.00 91.88 106 ILE A O 1
ATOM 915 N N . LYS A 1 107 ? 1.019 -4.424 12.037 1.00 87.69 107 LYS A N 1
ATOM 916 C CA . LYS A 1 107 ? 1.977 -4.285 13.147 1.00 87.69 107 LYS A CA 1
ATOM 917 C C . LYS A 1 107 ? 2.873 -3.057 13.014 1.00 87.69 107 LYS A C 1
ATOM 919 O O . LYS A 1 107 ? 3.453 -2.654 14.015 1.00 87.69 107 LYS A O 1
ATOM 924 N N . SER A 1 108 ? 2.968 -2.483 11.818 1.00 90.06 108 SER A N 1
ATOM 925 C CA . SER A 1 108 ? 3.718 -1.261 11.527 1.00 90.06 108 SER A CA 1
ATOM 926 C C . SER A 1 108 ? 2.971 -0.346 10.559 1.00 90.06 108 SER A C 1
ATOM 928 O O . SER A 1 108 ? 1.981 -0.736 9.924 1.00 90.06 108 SER A O 1
ATOM 930 N N . PHE A 1 109 ? 3.471 0.877 10.385 1.00 93.19 109 PHE A N 1
ATOM 931 C CA . PHE A 1 109 ? 2.914 1.793 9.385 1.00 93.19 109 PHE A CA 1
ATOM 932 C C . PHE A 1 109 ? 3.083 1.266 7.956 1.00 93.19 109 PHE A C 1
ATOM 934 O O . PHE A 1 109 ? 2.189 1.436 7.126 1.00 93.19 109 PHE A O 1
ATOM 941 N N . ASN A 1 110 ? 4.168 0.541 7.673 1.00 94.62 110 ASN A N 1
ATOM 942 C CA . ASN A 1 110 ? 4.346 -0.079 6.362 1.00 94.62 110 ASN A CA 1
ATOM 943 C C . ASN A 1 110 ? 3.358 -1.232 6.130 1.00 94.62 110 ASN A C 1
ATOM 945 O O . ASN A 1 110 ? 2.906 -1.391 4.997 1.00 94.62 110 ASN A O 1
ATOM 949 N N . ASP A 1 111 ? 2.971 -1.992 7.166 1.00 95.31 111 ASP A N 1
ATOM 950 C CA . ASP A 1 111 ? 1.875 -2.970 7.045 1.00 95.31 111 ASP A CA 1
ATOM 951 C C . ASP A 1 111 ? 0.570 -2.285 6.658 1.00 95.31 111 ASP A C 1
ATOM 953 O O . ASP A 1 111 ? -0.122 -2.731 5.742 1.00 95.31 111 ASP A O 1
ATOM 957 N N . PHE A 1 112 ? 0.249 -1.176 7.333 1.00 95.81 112 PHE A N 1
ATOM 958 C CA . PHE A 1 112 ? -0.949 -0.403 7.030 1.00 95.81 112 PHE A CA 1
ATOM 959 C C . PHE A 1 112 ? -0.946 0.075 5.576 1.00 95.81 112 PHE A C 1
ATOM 961 O O . PHE A 1 112 ? -1.926 -0.153 4.869 1.00 95.81 112 PHE A O 1
ATOM 968 N N . LEU A 1 113 ? 0.156 0.674 5.112 1.00 96.75 113 LEU A N 1
ATOM 969 C CA . LEU A 1 113 ? 0.294 1.156 3.734 1.00 96.75 113 LEU A CA 1
ATOM 970 C C . LEU A 1 113 ? 0.192 0.028 2.696 1.00 96.75 113 LEU A C 1
ATOM 972 O O . LEU A 1 113 ? -0.468 0.207 1.671 1.00 96.75 113 LEU A O 1
ATOM 976 N N . CYS A 1 114 ? 0.793 -1.138 2.958 1.00 97.56 114 CYS A N 1
ATOM 977 C CA . CYS A 1 114 ? 0.644 -2.304 2.083 1.00 97.56 114 CYS A CA 1
ATOM 978 C C . CYS A 1 114 ? -0.814 -2.780 2.035 1.00 97.56 114 CYS A C 1
ATOM 980 O O . CYS A 1 114 ? -1.354 -3.004 0.953 1.00 97.56 114 CYS A O 1
ATOM 982 N N . CYS A 1 115 ? -1.463 -2.888 3.197 1.00 97.44 115 CYS A N 1
ATOM 983 C CA . CYS A 1 115 ? -2.841 -3.349 3.310 1.00 97.44 115 CYS A CA 1
ATOM 984 C C . CYS A 1 115 ? -3.822 -2.407 2.607 1.00 97.44 115 CYS A C 1
ATOM 986 O O . CYS A 1 115 ? -4.549 -2.850 1.723 1.00 97.44 115 CYS A O 1
ATOM 988 N N . ILE A 1 116 ? -3.825 -1.112 2.940 1.00 96.19 116 ILE A N 1
ATOM 989 C CA . ILE A 1 116 ? -4.743 -0.148 2.315 1.00 96.19 116 ILE A CA 1
ATOM 990 C C . ILE A 1 116 ? -4.489 -0.018 0.809 1.00 96.19 116 ILE A C 1
ATOM 992 O O . ILE A 1 116 ? -5.437 0.098 0.034 1.00 96.19 116 ILE A O 1
ATOM 996 N N . GLY A 1 117 ? -3.224 -0.109 0.386 1.00 95.25 117 GLY A N 1
ATOM 997 C CA . GLY A 1 117 ? -2.846 -0.190 -1.018 1.00 95.25 117 GLY A CA 1
ATOM 998 C C . GLY A 1 117 ? -3.560 -1.323 -1.745 1.00 95.25 117 GLY A C 1
ATOM 999 O O . GLY A 1 117 ? -4.198 -1.089 -2.773 1.00 95.25 117 GLY A O 1
ATOM 1000 N N . GLU A 1 118 ? -3.500 -2.535 -1.195 1.00 95.56 118 GLU A N 1
ATOM 1001 C CA . GLU A 1 118 ? -4.159 -3.701 -1.783 1.00 95.56 118 GLU A CA 1
ATOM 1002 C C . GLU A 1 118 ? -5.686 -3.662 -1.700 1.00 95.56 118 GLU A C 1
ATOM 1004 O O . GLU A 1 118 ? -6.348 -4.055 -2.659 1.00 95.56 118 GLU A O 1
ATOM 1009 N N . GLU A 1 119 ? -6.252 -3.164 -0.603 1.00 95.19 119 GLU A N 1
ATOM 1010 C CA . GLU A 1 119 ? -7.706 -3.056 -0.445 1.00 95.19 119 GLU A CA 1
ATOM 1011 C C . GLU A 1 119 ? -8.325 -2.053 -1.431 1.00 95.19 119 GLU A C 1
ATOM 1013 O O . GLU A 1 119 ? -9.440 -2.258 -1.909 1.00 95.19 119 GLU A O 1
ATOM 1018 N N . VAL A 1 120 ? -7.606 -0.977 -1.772 1.00 93.75 120 VAL A N 1
ATOM 1019 C CA . VAL A 1 120 ? -8.085 0.021 -2.740 1.00 93.75 120 VAL A CA 1
ATOM 1020 C C . VAL A 1 120 ? -7.768 -0.386 -4.180 1.00 93.75 120 VAL A C 1
ATOM 1022 O O . VAL A 1 120 ? -8.616 -0.254 -5.056 1.00 93.75 120 VAL A O 1
ATOM 1025 N N . ASN A 1 121 ? -6.554 -0.866 -4.452 1.00 91.94 121 ASN A N 1
ATOM 1026 C CA . ASN A 1 121 ? -6.039 -1.004 -5.820 1.00 91.94 121 ASN A CA 1
ATOM 1027 C C . ASN A 1 121 ? -5.661 -2.449 -6.217 1.00 91.94 121 ASN A C 1
ATOM 1029 O O . ASN A 1 121 ? -4.994 -2.680 -7.240 1.00 91.94 121 ASN A O 1
ATOM 1033 N N . GLY A 1 122 ? -6.076 -3.434 -5.418 1.00 92.50 122 GLY A N 1
ATOM 1034 C CA . GLY A 1 122 ? -5.790 -4.854 -5.617 1.00 92.50 122 GLY A CA 1
ATOM 1035 C C . GLY A 1 122 ? -4.317 -5.212 -5.400 1.00 92.50 122 GLY A C 1
ATOM 1036 O O . GLY A 1 122 ? -3.509 -4.378 -5.017 1.00 92.50 122 GLY A O 1
ATOM 1037 N N . LEU A 1 123 ? -3.940 -6.458 -5.699 1.00 94.12 123 LEU A N 1
ATOM 1038 C CA . LEU A 1 123 ? -2.574 -6.990 -5.541 1.00 94.12 123 LEU A CA 1
ATOM 1039 C C . LEU A 1 123 ? -1.485 -6.026 -6.036 1.00 94.12 123 LEU A C 1
ATOM 1041 O O . LEU A 1 123 ? -1.534 -5.644 -7.203 1.00 94.12 123 LEU A O 1
ATOM 1045 N N . MET A 1 124 ? -0.476 -5.703 -5.216 1.00 92.81 124 MET A N 1
ATOM 1046 C CA . MET A 1 124 ? 0.524 -4.653 -5.518 1.00 92.81 124 MET A CA 1
ATOM 1047 C C . MET A 1 124 ? -0.119 -3.273 -5.732 1.00 92.81 124 MET A C 1
ATOM 1049 O O . MET A 1 124 ? 0.187 -2.554 -6.687 1.00 92.81 124 MET A O 1
ATOM 1053 N N . GLY A 1 125 ? -1.121 -2.950 -4.924 1.00 93.44 125 GLY A N 1
ATOM 1054 C CA . GLY A 1 125 ? -1.821 -1.676 -4.962 1.00 93.44 125 GLY A CA 1
ATOM 1055 C C . GLY A 1 125 ? -1.066 -0.623 -4.163 1.00 93.44 125 GLY A C 1
ATOM 1056 O O . GLY A 1 125 ? -0.502 -0.916 -3.112 1.00 93.44 125 GLY A O 1
ATOM 1057 N N . TYR A 1 126 ? -1.026 0.604 -4.677 1.00 94.06 126 TYR A N 1
ATOM 1058 C CA . TYR A 1 126 ? -0.350 1.724 -4.021 1.00 94.06 126 TYR A CA 1
ATOM 1059 C C . TYR A 1 126 ? -1.357 2.736 -3.494 1.00 94.06 126 TYR A C 1
ATOM 1061 O O . TYR A 1 126 ? -2.302 3.080 -4.199 1.00 94.06 126 TYR A O 1
ATOM 1069 N N . PHE A 1 127 ? -1.137 3.245 -2.283 1.00 94.56 127 PHE A N 1
ATOM 1070 C CA . PHE A 1 127 ? -1.998 4.264 -1.679 1.00 94.56 127 PHE A CA 1
ATOM 1071 C C . PHE A 1 127 ? -1.204 5.189 -0.736 1.00 94.56 127 PHE A C 1
ATOM 1073 O O . PHE A 1 127 ? -1.611 5.485 0.384 1.00 94.56 127 PHE A O 1
ATOM 1080 N N . GLY A 1 128 ? -0.021 5.610 -1.198 1.00 93.81 128 GLY A N 1
ATOM 1081 C CA . GLY A 1 128 ? 0.926 6.429 -0.439 1.00 93.81 128 GLY A CA 1
ATOM 1082 C C . GLY A 1 128 ? 2.125 5.641 0.101 1.00 93.81 128 GLY A C 1
ATOM 1083 O O . GLY A 1 128 ? 2.071 4.426 0.269 1.00 93.81 128 GLY A O 1
ATOM 1084 N N . SER A 1 129 ? 3.226 6.350 0.360 1.00 94.00 129 SER A N 1
ATOM 1085 C CA . SER A 1 129 ? 4.471 5.812 0.941 1.00 94.00 129 SER A CA 1
ATOM 1086 C C . SER A 1 129 ? 4.895 6.511 2.237 1.00 94.00 129 SER A C 1
ATOM 1088 O O . SER A 1 129 ? 5.960 6.239 2.786 1.00 94.00 129 SER A O 1
ATOM 1090 N N . SER A 1 130 ? 4.080 7.448 2.714 1.00 94.44 130 SER A N 1
ATOM 1091 C CA . SER A 1 130 ? 4.306 8.261 3.908 1.00 94.44 130 SER A CA 1
ATOM 1092 C C . SER A 1 130 ? 2.963 8.774 4.427 1.00 94.44 130 SER A C 1
ATOM 1094 O O . SER A 1 130 ? 1.954 8.662 3.730 1.00 94.44 130 SER A O 1
ATOM 1096 N N . PHE A 1 131 ? 2.932 9.398 5.607 1.00 94.50 131 PHE A N 1
ATOM 1097 C CA . PHE A 1 131 ? 1.720 10.068 6.092 1.00 94.50 131 PHE A CA 1
ATOM 1098 C C . PHE A 1 131 ? 1.207 11.146 5.131 1.00 94.50 131 PHE A C 1
ATOM 1100 O O . PHE A 1 131 ? 0.008 11.223 4.880 1.00 94.50 131 PHE A O 1
ATOM 1107 N N . GLY A 1 132 ? 2.111 11.935 4.539 1.00 93.94 132 GLY A N 1
ATOM 1108 C CA . GLY A 1 132 ? 1.748 12.918 3.515 1.00 93.94 132 GLY A CA 1
ATOM 1109 C C . GLY A 1 132 ? 1.153 12.251 2.275 1.00 93.94 132 GLY A C 1
ATOM 1110 O O . GLY A 1 132 ? 0.069 12.620 1.839 1.00 93.94 132 GLY A O 1
ATOM 1111 N N . GLY A 1 133 ? 1.798 11.194 1.770 1.00 93.50 133 GLY A N 1
ATOM 1112 C CA . GLY A 1 133 ? 1.294 10.452 0.610 1.00 93.50 133 GLY A CA 1
ATOM 1113 C C . GLY A 1 133 ? -0.046 9.749 0.865 1.00 93.50 133 GLY A C 1
ATOM 1114 O O . GLY A 1 133 ? -0.879 9.666 -0.040 1.00 93.50 133 GLY A O 1
ATOM 1115 N N . LEU A 1 134 ? -0.275 9.266 2.088 1.00 95.62 134 LEU A N 1
ATOM 1116 C CA . LEU A 1 134 ? -1.555 8.709 2.526 1.00 95.62 134 LEU A CA 1
ATOM 1117 C C . LEU A 1 134 ? -2.638 9.798 2.586 1.00 95.62 134 LEU A C 1
ATOM 1119 O O . LEU A 1 134 ? -3.722 9.604 2.044 1.00 95.62 134 LEU A O 1
ATOM 1123 N N . SER A 1 135 ? -2.333 10.952 3.186 1.00 94.94 135 SER A N 1
ATOM 1124 C CA . SER A 1 135 ? -3.228 12.119 3.247 1.00 94.94 135 SER A CA 1
ATOM 1125 C C . SER A 1 135 ? -3.662 12.583 1.852 1.00 94.94 135 SER A C 1
ATOM 1127 O O . SER A 1 135 ? -4.856 12.747 1.581 1.00 94.94 135 SER A O 1
ATOM 1129 N N . ASP A 1 136 ? -2.700 12.714 0.934 1.00 92.69 136 ASP A N 1
ATOM 1130 C CA . ASP A 1 136 ? -2.960 13.071 -0.460 1.00 92.69 136 ASP A CA 1
ATOM 1131 C C . ASP A 1 136 ? -3.861 12.021 -1.127 1.00 92.69 136 ASP A C 1
ATOM 1133 O O . ASP A 1 136 ? -4.839 12.357 -1.794 1.00 92.69 136 ASP A O 1
ATOM 1137 N N . SER A 1 137 ? -3.592 10.732 -0.905 1.00 93.25 137 SER A N 1
ATOM 1138 C CA . SER A 1 137 ? -4.391 9.640 -1.481 1.00 93.25 137 SER A CA 1
ATOM 1139 C C . SER A 1 137 ? -5.831 9.619 -0.950 1.00 93.25 137 SER A C 1
ATOM 1141 O O . SER A 1 137 ? -6.763 9.426 -1.730 1.00 93.25 137 SER A O 1
ATOM 1143 N N . LEU A 1 138 ? -6.042 9.895 0.343 1.00 94.31 138 LEU A N 1
ATOM 1144 C CA . LEU A 1 138 ? -7.370 9.953 0.976 1.00 94.31 138 LEU A CA 1
ATOM 1145 C C . LEU A 1 138 ? -8.224 11.142 0.513 1.00 94.31 138 LEU A C 1
ATOM 1147 O O . LEU A 1 138 ? -9.444 11.122 0.664 1.00 94.31 138 LEU A O 1
ATOM 1151 N N . THR A 1 139 ? -7.603 12.163 -0.074 1.00 90.44 139 THR A N 1
ATOM 1152 C CA . THR A 1 139 ? -8.279 13.382 -0.543 1.00 90.44 139 THR A CA 1
ATOM 1153 C C . THR A 1 139 ? -8.399 13.464 -2.068 1.00 90.44 139 THR A C 1
ATOM 1155 O O . THR A 1 139 ? -8.792 14.501 -2.601 1.00 90.44 139 THR A O 1
ATOM 1158 N N . GLY A 1 140 ? -8.146 12.352 -2.770 1.00 76.25 140 GLY A N 1
ATOM 1159 C CA . GLY A 1 140 ? -8.307 12.244 -4.225 1.00 76.25 140 GLY A CA 1
ATOM 1160 C C . GLY A 1 140 ? -7.011 12.385 -5.029 1.00 76.25 140 GLY A C 1
ATOM 1161 O O . GLY A 1 140 ? -7.071 12.764 -6.195 1.00 76.25 140 GLY A O 1
ATOM 1162 N N . GLY A 1 141 ? -5.855 12.108 -4.414 1.00 76.06 141 GLY A N 1
ATOM 1163 C CA . GLY A 1 141 ? -4.543 12.011 -5.064 1.00 76.06 141 GLY A CA 1
ATOM 1164 C C . GLY A 1 141 ? -4.411 10.798 -6.001 1.00 76.06 141 GLY A C 1
ATOM 1165 O O . GLY A 1 141 ? -5.206 10.611 -6.913 1.00 76.06 141 GLY A O 1
ATOM 1166 N N . ILE A 1 142 ? -3.394 9.946 -5.807 1.00 66.00 142 ILE A N 1
ATOM 1167 C CA . ILE A 1 142 ? -3.062 8.819 -6.721 1.00 66.00 142 ILE A CA 1
ATOM 1168 C C . ILE A 1 142 ? -4.037 7.611 -6.590 1.00 66.00 142 ILE A C 1
ATOM 1170 O O . ILE A 1 142 ? -3.792 6.527 -7.112 1.00 66.00 142 ILE A O 1
ATOM 1174 N N . GLY A 1 143 ? -5.196 7.776 -5.951 1.00 63.75 143 GLY A N 1
ATOM 1175 C CA . GLY A 1 143 ? -6.200 6.720 -5.774 1.00 63.75 143 GLY A CA 1
ATOM 1176 C C . GLY A 1 143 ? -7.530 7.049 -6.448 1.00 63.75 143 GLY A C 1
ATOM 1177 O O . GLY A 1 143 ? -8.039 8.158 -6.309 1.00 63.75 143 GLY A O 1
ATOM 1178 N N . CYS A 1 144 ? -8.144 6.071 -7.119 1.00 76.38 144 CYS A N 1
ATOM 1179 C CA . CYS A 1 144 ? -9.540 6.192 -7.544 1.00 76.38 144 CYS A CA 1
ATOM 1180 C C . CYS A 1 144 ? -10.467 5.824 -6.395 1.00 76.38 144 CYS A C 1
ATOM 1182 O O . CYS A 1 144 ? -11.014 4.727 -6.333 1.00 76.38 144 CYS A O 1
ATOM 1184 N N . ILE A 1 145 ? -10.654 6.769 -5.480 1.00 90.38 145 ILE A N 1
ATOM 1185 C CA . ILE A 1 145 ? -11.613 6.626 -4.391 1.00 90.38 145 ILE A CA 1
ATOM 1186 C C . ILE A 1 145 ? -12.751 7.629 -4.510 1.00 90.38 145 ILE A C 1
ATOM 1188 O O . ILE A 1 145 ? -12.594 8.739 -5.017 1.00 90.38 145 ILE A O 1
ATOM 1192 N N . THR A 1 146 ? -13.913 7.241 -3.996 1.00 91.25 146 THR A N 1
ATOM 1193 C CA . THR A 1 146 ? -14.931 8.223 -3.621 1.00 91.25 146 THR A CA 1
ATOM 1194 C C . THR A 1 146 ? -14.484 8.874 -2.320 1.00 91.25 146 THR A C 1
ATOM 1196 O O . THR A 1 146 ? -14.182 8.163 -1.366 1.00 91.25 146 THR A O 1
ATOM 1199 N N . VAL A 1 147 ? -14.435 10.206 -2.279 1.00 91.62 147 VAL A N 1
ATOM 1200 C CA . VAL A 1 147 ? -14.043 10.962 -1.080 1.00 91.62 147 VAL A CA 1
ATOM 1201 C C . VAL A 1 147 ? -15.305 11.400 -0.315 1.00 91.62 147 VAL A C 1
ATOM 1203 O O . VAL A 1 147 ? -16.193 11.996 -0.932 1.00 91.62 147 VAL A O 1
ATOM 1206 N N . PRO A 1 148 ? -15.402 11.155 1.007 1.00 93.50 148 PRO A N 1
ATOM 1207 C CA . PRO A 1 148 ? -14.444 10.409 1.828 1.00 93.50 148 PRO A CA 1
ATOM 1208 C C . PRO A 1 148 ? -14.522 8.893 1.582 1.00 93.50 148 PRO A C 1
ATOM 1210 O O . PRO A 1 148 ? -15.607 8.342 1.388 1.00 93.50 148 PRO A O 1
ATOM 1213 N N . LEU A 1 149 ? -13.372 8.211 1.651 1.00 96.06 149 LEU A N 1
ATOM 1214 C CA . LEU A 1 149 ? -13.323 6.747 1.618 1.00 96.06 149 LEU A CA 1
ATOM 1215 C C . LEU A 1 149 ? -13.941 6.181 2.903 1.00 96.06 149 LEU A C 1
ATOM 1217 O O . LEU A 1 149 ? -13.622 6.644 3.998 1.00 96.06 149 LEU A O 1
ATOM 1221 N N . ASN A 1 150 ? -14.794 5.162 2.788 1.00 97.31 150 ASN A N 1
ATOM 1222 C CA . ASN A 1 150 ? -15.342 4.468 3.953 1.00 97.31 150 ASN A CA 1
ATOM 1223 C C . ASN A 1 150 ? -14.419 3.316 4.369 1.00 97.31 150 ASN A C 1
ATOM 1225 O O . ASN A 1 150 ? -14.291 2.330 3.645 1.00 97.31 150 ASN A O 1
ATOM 1229 N N . ILE A 1 151 ? -13.802 3.412 5.542 1.00 97.81 151 ILE A N 1
ATOM 1230 C CA . ILE A 1 151 ? -12.875 2.408 6.068 1.00 97.81 151 ILE A CA 1
ATOM 1231 C C . ILE A 1 151 ? -13.544 1.685 7.232 1.00 97.81 151 ILE A C 1
ATOM 1233 O O . ILE A 1 151 ? -13.912 2.303 8.228 1.00 97.81 151 ILE A O 1
ATOM 1237 N N . THR A 1 152 ? -13.693 0.366 7.122 1.00 98.00 152 THR A N 1
ATOM 1238 C CA . THR A 1 152 ? -14.048 -0.484 8.268 1.00 98.00 152 THR A CA 1
ATOM 1239 C C . THR A 1 152 ? -12.799 -1.192 8.773 1.00 98.00 152 THR A C 1
ATOM 1241 O O . THR A 1 152 ? -12.272 -2.059 8.082 1.00 98.00 152 THR A O 1
ATOM 1244 N N . TRP A 1 153 ? -12.334 -0.850 9.971 1.00 96.50 153 TRP A N 1
ATOM 1245 C CA . TRP A 1 153 ? -11.185 -1.481 10.613 1.00 96.50 153 TRP A CA 1
ATOM 1246 C C . TRP A 1 153 ? -11.659 -2.537 11.610 1.00 96.50 153 TRP A C 1
ATOM 1248 O O . TRP A 1 153 ? -12.263 -2.213 12.631 1.00 96.50 153 TRP A O 1
ATOM 1258 N N . LYS A 1 154 ? -11.383 -3.809 11.316 1.00 95.69 154 LYS A N 1
ATOM 1259 C CA . LYS A 1 154 ? -11.701 -4.944 12.192 1.00 95.69 154 LYS A CA 1
ATOM 1260 C C . LYS A 1 154 ? -10.517 -5.316 13.073 1.00 95.69 154 LYS A C 1
ATOM 1262 O O . LYS A 1 154 ? -9.382 -5.237 12.612 1.00 95.69 154 LYS A O 1
ATOM 1267 N N . TYR A 1 155 ? -10.783 -5.806 14.282 1.00 92.62 155 TYR A N 1
ATOM 1268 C CA . TYR A 1 155 ? -9.758 -6.271 15.227 1.00 92.62 155 TYR A CA 1
ATOM 1269 C C . TYR A 1 155 ? -8.779 -5.158 15.626 1.00 92.62 155 TYR A C 1
ATOM 1271 O O . TYR A 1 155 ? -7.577 -5.373 15.771 1.00 92.62 155 TYR A O 1
ATOM 1279 N N . PHE A 1 156 ? -9.299 -3.943 15.786 1.00 87.75 156 PHE A N 1
ATOM 1280 C CA . PHE A 1 156 ? -8.487 -2.747 16.006 1.00 87.75 156 PHE A CA 1
ATOM 1281 C C . PHE A 1 156 ? -7.645 -2.790 17.289 1.00 87.75 156 PHE A C 1
ATOM 1283 O O . PHE A 1 156 ? -6.488 -2.370 17.295 1.00 87.75 156 PHE A O 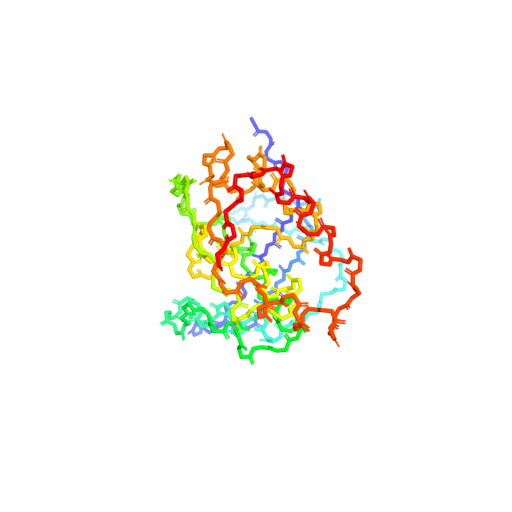1
ATOM 1290 N N . GLU A 1 157 ? -8.198 -3.339 18.373 1.00 84.31 157 GLU A N 1
ATOM 1291 C CA . GLU A 1 157 ? -7.482 -3.453 19.650 1.00 84.31 157 GLU A CA 1
ATOM 1292 C C . GLU A 1 157 ? -6.230 -4.344 19.539 1.00 84.31 157 GLU A C 1
ATOM 1294 O O . GLU A 1 157 ? -5.221 -4.085 20.197 1.00 84.31 157 GLU A O 1
ATOM 1299 N N . GLU A 1 158 ? -6.249 -5.351 18.657 1.00 79.62 158 GLU A N 1
ATOM 1300 C CA . GLU A 1 158 ? -5.092 -6.222 18.400 1.00 79.62 158 GLU A CA 1
ATOM 1301 C C . GLU A 1 158 ? -3.970 -5.467 17.660 1.00 79.62 158 GLU A C 1
ATOM 1303 O O . GLU A 1 158 ? -2.783 -5.663 17.955 1.00 79.62 158 GLU A O 1
ATOM 1308 N N . THR A 1 159 ? -4.333 -4.545 16.757 1.00 76.75 159 THR A N 1
ATOM 1309 C CA . THR A 1 159 ? -3.383 -3.636 16.096 1.00 76.75 159 THR A CA 1
ATOM 1310 C C . THR A 1 159 ? -2.748 -2.687 17.103 1.00 76.75 159 THR A C 1
ATOM 1312 O O . THR A 1 159 ? -1.524 -2.588 17.155 1.00 76.75 159 THR A O 1
ATOM 1315 N N . LYS A 1 160 ? -3.561 -2.004 17.920 1.00 72.44 160 LYS A N 1
ATOM 1316 C CA . LYS A 1 160 ? -3.092 -0.974 18.862 1.00 72.44 160 LYS A CA 1
ATOM 1317 C C . LYS A 1 160 ? -2.018 -1.507 19.811 1.00 72.44 160 LYS A C 1
ATOM 1319 O O . LYS A 1 160 ? -1.054 -0.813 20.124 1.00 72.44 160 LYS A O 1
ATOM 1324 N N . TYR A 1 161 ? -2.165 -2.757 20.245 1.00 63.06 161 TYR A N 1
ATOM 1325 C CA . TYR A 1 161 ? -1.168 -3.421 21.079 1.00 63.06 161 TYR A CA 1
ATOM 1326 C C . TYR A 1 161 ? 0.135 -3.734 20.324 1.00 63.06 161 TYR A C 1
ATOM 1328 O O . TYR A 1 161 ? 1.221 -3.618 20.887 1.00 63.06 161 TYR A O 1
ATOM 1336 N N . SER A 1 162 ? 0.045 -4.131 19.055 1.00 68.12 162 SER A N 1
ATOM 1337 C CA . SER A 1 162 ? 1.208 -4.521 18.250 1.00 68.12 162 SER A CA 1
ATOM 1338 C C . SER A 1 162 ? 2.011 -3.309 17.768 1.00 68.12 162 SER A C 1
ATOM 1340 O O . SER A 1 162 ? 3.230 -3.303 17.892 1.00 68.12 162 SER A O 1
ATOM 1342 N N . PHE A 1 163 ? 1.337 -2.259 17.300 1.00 70.44 163 PHE A N 1
ATOM 1343 C CA . PHE A 1 163 ? 1.956 -1.059 16.725 1.00 70.44 163 PHE A CA 1
ATOM 1344 C C . PHE A 1 163 ? 2.836 -0.301 17.731 1.00 70.44 163 PHE A C 1
ATOM 1346 O O . PHE A 1 163 ? 3.985 0.022 17.441 1.00 70.44 163 PHE A O 1
ATOM 1353 N N . ASN A 1 164 ? 2.342 -0.127 18.961 1.00 60.88 164 ASN A N 1
ATOM 1354 C CA . ASN A 1 164 ? 3.055 0.568 20.042 1.00 60.88 164 ASN A CA 1
ATOM 1355 C C . ASN A 1 164 ? 4.323 -0.153 20.533 1.00 60.88 164 ASN A C 1
ATOM 1357 O O . ASN A 1 164 ? 5.094 0.422 21.298 1.00 60.88 164 ASN A O 1
ATOM 1361 N N . ASN A 1 165 ? 4.522 -1.418 20.151 1.00 56.84 165 ASN A N 1
ATOM 1362 C CA . ASN A 1 165 ? 5.692 -2.206 20.543 1.00 56.84 165 ASN A CA 1
ATOM 1363 C C . ASN A 1 165 ? 6.790 -2.238 19.466 1.00 56.84 165 ASN A C 1
ATOM 1365 O O . ASN A 1 165 ? 7.903 -2.670 19.767 1.00 56.84 165 ASN A O 1
ATOM 1369 N N . TYR A 1 166 ? 6.487 -1.819 18.233 1.00 54.34 166 TYR A N 1
ATOM 1370 C CA . TYR A 1 166 ? 7.388 -1.943 17.082 1.00 54.34 166 TYR A CA 1
ATOM 1371 C C . TYR A 1 166 ? 7.722 -0.603 16.410 1.00 54.34 166 TYR A C 1
ATOM 1373 O O . TYR A 1 166 ? 8.843 -0.464 15.923 1.00 54.34 166 TYR A O 1
ATOM 1381 N N . ASP A 1 167 ? 6.812 0.374 16.446 1.00 58.91 167 ASP A N 1
ATOM 1382 C CA . ASP A 1 167 ? 6.994 1.729 15.909 1.00 58.91 167 ASP A CA 1
ATOM 1383 C C . ASP A 1 167 ? 6.874 2.796 17.018 1.00 58.91 167 ASP A C 1
ATOM 1385 O O . ASP A 1 167 ? 6.590 2.489 18.180 1.00 58.91 167 ASP A O 1
ATOM 1389 N N . ASN A 1 168 ? 7.122 4.067 16.679 1.00 70.25 168 ASN A N 1
ATOM 1390 C CA . ASN A 1 168 ? 6.920 5.183 17.602 1.00 70.25 168 ASN A CA 1
ATOM 1391 C C . ASN A 1 168 ? 5.419 5.291 17.958 1.00 70.25 168 ASN A C 1
ATOM 1393 O O . ASN A 1 168 ? 4.614 5.444 17.041 1.00 70.25 168 ASN A O 1
ATOM 1397 N N . PRO A 1 169 ? 5.005 5.234 19.241 1.00 67.75 169 PRO A N 1
ATOM 1398 C CA . PRO A 1 169 ? 3.592 5.321 19.630 1.00 67.75 169 PRO A CA 1
ATOM 1399 C C . PRO A 1 169 ? 2.860 6.545 19.058 1.00 67.75 169 PRO A C 1
ATOM 1401 O O . PRO A 1 169 ? 1.682 6.452 18.709 1.00 67.75 169 PRO A O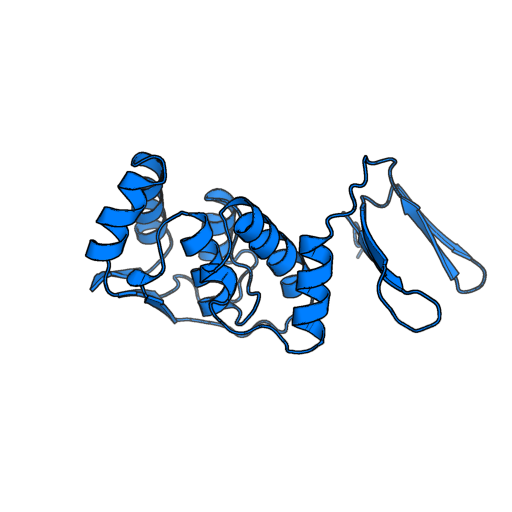 1
ATOM 1404 N N . ASP A 1 170 ? 3.580 7.657 18.887 1.00 80.31 170 ASP A N 1
ATOM 1405 C CA . ASP A 1 170 ? 3.054 8.884 18.283 1.00 80.31 170 ASP A CA 1
ATOM 1406 C C . ASP A 1 170 ? 2.599 8.667 16.824 1.00 80.31 170 ASP A C 1
ATOM 1408 O O . ASP A 1 170 ? 1.635 9.287 16.378 1.00 80.31 170 ASP A O 1
ATOM 1412 N N . ASP A 1 171 ? 3.234 7.749 16.084 1.00 84.31 171 ASP A N 1
ATOM 1413 C CA . ASP A 1 171 ? 2.892 7.452 14.688 1.00 84.31 171 ASP A CA 1
ATOM 1414 C C . ASP A 1 171 ? 1.545 6.723 14.580 1.00 84.31 171 ASP A C 1
ATOM 1416 O O . ASP A 1 171 ? 0.784 6.961 13.639 1.00 84.31 171 ASP A O 1
ATOM 1420 N N . PHE A 1 172 ? 1.215 5.851 15.542 1.00 87.44 172 PHE A N 1
ATOM 1421 C CA . PHE A 1 172 ? -0.090 5.188 15.561 1.00 87.44 172 PHE A CA 1
ATOM 1422 C C . PHE A 1 172 ? -1.202 6.185 15.878 1.00 87.44 172 PHE A C 1
ATOM 1424 O O . PHE A 1 172 ? -2.214 6.217 15.182 1.00 87.44 172 PHE A O 1
ATOM 1431 N N . GLU A 1 173 ? -1.022 7.026 16.899 1.00 88.88 173 GLU A N 1
ATOM 1432 C CA . GLU A 1 173 ? -2.004 8.061 17.237 1.00 88.88 173 GLU A CA 1
ATOM 1433 C C . GLU A 1 173 ? -2.219 9.024 16.065 1.00 88.88 173 GLU A C 1
ATOM 1435 O O . GLU A 1 173 ? -3.365 9.298 15.697 1.00 88.88 173 GLU A O 1
ATOM 1440 N N . TYR A 1 174 ? -1.133 9.437 15.409 1.00 91.62 174 TYR A N 1
ATOM 1441 C CA . TYR A 1 174 ? -1.194 10.292 14.232 1.00 91.62 174 TYR A CA 1
ATOM 1442 C C . TYR A 1 174 ? -1.886 9.621 13.038 1.00 91.62 174 TYR A C 1
ATOM 1444 O O . TYR A 1 174 ? -2.688 10.259 12.354 1.00 91.62 174 TYR A O 1
ATOM 1452 N N . LEU A 1 175 ? -1.658 8.321 12.804 1.00 93.44 175 LEU A N 1
ATOM 1453 C CA . LEU A 1 175 ? -2.402 7.560 11.796 1.00 93.44 175 LEU A CA 1
ATOM 1454 C C . LEU A 1 175 ? -3.910 7.630 12.058 1.00 93.44 175 LEU A C 1
ATOM 1456 O O . LEU A 1 175 ? -4.688 7.898 11.144 1.00 93.44 175 LEU A O 1
ATOM 1460 N N . ILE A 1 176 ? -4.334 7.399 13.300 1.00 94.50 176 ILE A N 1
ATOM 1461 C CA . ILE A 1 176 ? -5.755 7.413 13.658 1.00 94.50 176 ILE A CA 1
ATOM 1462 C C . ILE A 1 176 ? -6.356 8.810 13.522 1.00 94.50 176 ILE A C 1
ATOM 1464 O O . ILE A 1 176 ? -7.474 8.937 13.017 1.00 94.50 176 ILE A O 1
ATOM 1468 N N . GLU A 1 177 ? -5.639 9.853 13.932 1.00 95.50 177 GLU A N 1
ATOM 1469 C CA . GLU A 1 177 ? -6.063 11.240 13.728 1.00 95.50 177 GLU A CA 1
ATOM 1470 C C . GLU A 1 177 ? -6.265 11.535 12.237 1.00 95.50 177 GLU A C 1
ATOM 1472 O O . GLU A 1 177 ? -7.347 11.967 11.832 1.00 95.50 177 GLU A O 1
ATOM 1477 N N . LEU A 1 178 ? -5.273 11.195 11.408 1.00 96.31 178 LEU A N 1
ATOM 1478 C CA . LEU A 1 178 ? -5.322 11.396 9.963 1.00 96.31 178 LEU A CA 1
ATOM 1479 C C . LEU A 1 178 ? -6.516 10.674 9.321 1.00 96.31 178 LEU A C 1
ATOM 1481 O O . LEU A 1 178 ? -7.228 11.256 8.500 1.00 96.31 178 LEU A O 1
ATOM 1485 N N . LEU A 1 179 ? -6.765 9.414 9.691 1.00 96.69 179 LEU A N 1
ATOM 1486 C CA . LEU A 1 179 ? -7.887 8.646 9.146 1.00 96.69 179 LEU A CA 1
ATOM 1487 C C . LEU A 1 179 ? -9.242 9.217 9.573 1.00 96.69 179 LEU A C 1
ATOM 1489 O O . LEU A 1 179 ? -10.152 9.261 8.747 1.00 96.69 179 LEU A O 1
ATOM 1493 N N . ASN A 1 180 ? -9.390 9.680 10.816 1.00 96.75 180 ASN A N 1
ATOM 1494 C CA . ASN A 1 180 ? -10.624 10.337 11.258 1.00 96.75 180 ASN A CA 1
ATOM 1495 C C . ASN A 1 180 ? -10.858 11.678 10.548 1.00 96.75 180 ASN A C 1
ATOM 1497 O O . ASN A 1 180 ? -12.004 12.048 10.305 1.00 96.75 180 ASN A O 1
ATOM 1501 N N . GLU A 1 181 ? -9.791 12.406 10.213 1.00 96.88 181 GLU A N 1
ATOM 1502 C CA . GLU A 1 181 ? -9.897 13.690 9.521 1.00 96.88 181 GLU A CA 1
ATOM 1503 C C . GLU A 1 181 ? -10.237 13.521 8.031 1.00 96.88 181 GLU A C 1
ATOM 1505 O O . GLU A 1 181 ? -11.017 14.297 7.473 1.00 96.88 181 GLU A O 1
ATOM 1510 N N . LYS A 1 182 ? -9.634 12.527 7.364 1.00 95.88 182 LYS A N 1
ATOM 1511 C CA . LYS A 1 182 ? -9.654 12.407 5.894 1.00 95.88 182 LYS A CA 1
ATOM 1512 C C . LYS A 1 182 ? -10.528 11.270 5.354 1.00 95.88 182 LYS A C 1
ATOM 1514 O O . LYS A 1 182 ? -10.667 11.140 4.140 1.00 95.88 182 LYS A O 1
ATOM 1519 N N . SER A 1 183 ? -11.118 10.440 6.212 1.00 95.88 183 SER A N 1
ATOM 1520 C CA . SER A 1 183 ? -11.944 9.293 5.809 1.00 95.88 183 SER A CA 1
ATOM 1521 C C . SER A 1 183 ? -13.166 9.126 6.717 1.00 95.88 183 SER A C 1
ATOM 1523 O O . SER A 1 183 ? -13.308 9.810 7.726 1.00 95.88 183 SER A O 1
ATOM 1525 N N . THR A 1 184 ? -14.072 8.212 6.368 1.00 97.38 184 THR A N 1
ATOM 1526 C CA . THR A 1 184 ? -15.108 7.740 7.299 1.00 97.38 184 THR A CA 1
ATOM 1527 C C . THR A 1 184 ? -14.625 6.446 7.941 1.00 97.38 184 THR A C 1
ATOM 1529 O O . THR A 1 184 ? -14.707 5.385 7.323 1.00 97.38 184 THR A O 1
ATOM 1532 N N . LEU A 1 185 ? -14.106 6.535 9.167 1.00 97.19 185 LEU A N 1
ATOM 1533 C CA . LEU A 1 185 ? -13.515 5.409 9.887 1.00 97.19 185 LEU A CA 1
ATOM 1534 C C . LEU A 1 185 ? -14.528 4.749 10.836 1.00 97.19 185 LEU A C 1
ATOM 1536 O O . LEU A 1 185 ? -15.062 5.386 11.739 1.00 97.19 185 LEU A O 1
ATOM 1540 N N . ASN A 1 186 ? -14.748 3.447 10.661 1.00 96.38 186 ASN A N 1
ATOM 1541 C CA . ASN A 1 186 ? -15.545 2.608 11.553 1.00 96.38 186 ASN A CA 1
ATOM 1542 C C . ASN A 1 186 ? -14.650 1.529 12.167 1.00 96.38 186 ASN A C 1
ATOM 1544 O O . ASN A 1 186 ? -14.123 0.688 11.443 1.00 96.38 186 ASN A O 1
ATOM 1548 N N . ILE A 1 187 ? -14.489 1.541 13.489 1.00 93.62 187 ILE A N 1
ATOM 1549 C CA . ILE A 1 187 ? -13.646 0.591 14.227 1.00 93.62 187 ILE A CA 1
ATOM 1550 C C . ILE A 1 187 ? -14.520 -0.484 14.889 1.00 93.62 187 ILE A C 1
ATOM 1552 O O . ILE A 1 187 ? -15.529 -0.155 15.516 1.00 93.62 187 ILE A O 1
ATOM 1556 N N . THR A 1 188 ? -14.127 -1.756 14.755 1.00 85.31 188 THR A N 1
ATOM 1557 C CA . THR A 1 188 ? -14.811 -2.930 15.337 1.00 85.31 188 THR A CA 1
ATOM 1558 C C . THR A 1 188 ? -13.846 -3.963 15.896 1.00 85.31 188 THR A C 1
ATOM 1560 O O . THR A 1 188 ? -12.740 -4.111 15.320 1.00 85.31 188 THR A O 1
#

pLDDT: mean 82.35, std 15.8, range [30.52, 98.0]

Nearest PDB structures (foldseek):
  4e8o-assembly1_A  TM=3.756E-01  e=3.344E+00  Acinetobacter baumannii
  3dt9-assembly1_A  TM=3.594E-01  e=3.777E+00  Bos taurus
  7dol-assembly1_A  TM=2.530E-01  e=5.785E+00  Mycoplasmoides genitalium G37

Foldseek 3Di:
DDPQPQWDWDFDADPVRDTDATFIFGFPDWDQDPNDIDTDTDPDPTDGDPLLVVVVVCVVVVNDDQPPCLPDDPVSLLSLQVSLVVVLVPADADEAQEFEAELLSAQEPSSVQSRVQCRQRNDSGGQANDLVSNLCSCQPHSHRYDWNRHYEYEPNVNNLVRNVVPHPNVVVVVVVVSCVVRHNYHYD

Secondary structure (DSSP, 8-state):
-------EEEEEE-TTS-EEEEEEE-EEEEEEETTEEEEEE--------HHHHHHHHHHHTT---TTGGGGS-HHHHHHHHHHHHHHHTTS----EEEEEEEGGG--SHHHHHHHHHHHHH-TT----SSHHHHHHHHTTSSS-EEEEEEEEEESHHHHHHHHHHHS-HHHHHHHHHHHHHHSEEEE-

InterPro domains:
  IPR000468 Barstar (barnase inhibitor) [PF01337] (98-181)
  IPR035905 Barstar-like superfamily [G3DSA:3.30.370.10] (97-188)
  IPR035905 Barstar-like superfamily [SSF52038] (98-181)

Sequence (188 aa):
YKYDIYGINLFFLKENNEYFGVLGSSIESFEVKDNKLILNLCEEETYFDEFKFDLIKKYRKNQLRLQDWCNLNEEEKKKWIEVSHWVQQYKPLDLVSSIVIDGRNIKSFNDFLCCIGEEVNGLMGYFGSSFGGLSDSLTGGIGCITVPLNITWKYFEETKYSFNNYDNPDDFEYLIELLNEKSTLNIT

Radius of gyration: 18.62 Å; Cα contacts (8 Å, |Δi|>4): 306; chains: 1; bounding box: 40×35×58 Å

Solvent-accessible surface area (backbone atoms only — not comparable to full-atom values): 10708 Å² total; per-residue (Å²): 136,84,81,81,66,80,56,45,77,46,75,41,63,46,99,85,69,44,73,79,48,63,43,75,39,41,55,70,45,73,50,81,52,96,95,38,82,46,77,42,60,49,97,63,95,76,70,81,54,66,65,55,50,51,51,53,54,34,51,79,66,68,69,64,56,78,70,56,64,73,79,47,55,74,70,54,34,52,44,49,43,54,49,8,49,63,52,42,78,75,50,86,75,60,78,35,54,64,44,70,44,66,20,83,70,30,40,43,72,59,40,45,37,50,48,53,3,26,60,65,57,38,73,62,15,39,41,42,88,46,73,66,40,31,53,43,24,41,72,57,48,88,35,49,50,41,76,58,33,33,37,38,34,34,48,43,71,60,17,59,61,40,27,55,74,72,45,64,56,67,58,58,56,48,50,52,52,50,41,58,75,44,30,46,70,44,80,79

Mean predicted aligned error: 8.76 Å

Organism: Acinetobacter baumannii (NCBI:txid470)